Protein AF-A0A975F4M4-F1 (afdb_monomer_lite)

Organism: NCBI:txid138851

Foldseek 3Di:
DLVCLLPVLVVVLVVLVVLLPDCPLLVVLLVLLQVLLVVVLVCCLVPDPPPDPDDDDLVVLLCCCLVVVFVVSLVVSLVVLVVVDPDPPVSSVVSSLSSPSNSCSRNLSSVLPRPDPDHDPCSRPLLSLLVVLLSLQLVLLVVVLVVVVVVVVVVVVVVVVVDPDDPDDDVVVVVVVVVSVVVSVVSNCVSSSLSSNLVSCVVNPHDPVPSVVSSVVSSVVSVVSSVVVSVVSVVVD

pLDDT: mean 73.3, std 12.93, range [41.12, 90.56]

Sequence (237 aa):
MFLFLLLFFPFVLVAASVIKGSFKEYFVPAVLGAFAGIFTCLIYTFFIFPSSSFSFGFASNFARILFKNIFLPMFLSGAALFLLLKDPLETRIKALFPYWIVFYALFIPCTTISGKTDFSFFELFLRPVLYVSMLVMFDGVWDFFLLKRIKAEDKTAASDYGARDEVFGIDRHRSGDVKNIIMLCLALLSVLSFPAAVETLRFIGAPRPVWILMFVVYAAAAVYAACKVQTHFRREK

Structure (mmCIF, N/CA/C/O backbone):
data_AF-A0A975F4M4-F1
#
_entry.id   AF-A0A975F4M4-F1
#
loop_
_atom_site.group_PDB
_atom_site.id
_atom_site.type_symbol
_atom_site.label_atom_id
_atom_site.label_alt_id
_atom_site.label_comp_id
_atom_site.label_asym_id
_atom_site.label_entity_id
_atom_site.label_seq_id
_atom_site.pdbx_PDB_ins_code
_atom_site.Cartn_x
_atom_site.Cartn_y
_atom_site.Cartn_z
_atom_site.occupancy
_atom_site.B_iso_or_equiv
_atom_site.auth_seq_id
_atom_site.auth_comp_id
_atom_site.auth_asym_id
_atom_site.auth_atom_id
_atom_site.pdbx_PDB_model_num
ATOM 1 N N . MET A 1 1 ? -5.497 -12.799 -18.754 1.00 56.53 1 MET A N 1
ATOM 2 C CA . MET A 1 1 ? -4.490 -12.282 -17.793 1.00 56.53 1 MET A CA 1
ATOM 3 C C . MET A 1 1 ? -4.990 -11.077 -17.006 1.00 56.53 1 MET A C 1
ATOM 5 O O . MET A 1 1 ? -5.047 -11.183 -15.793 1.00 56.53 1 MET A O 1
ATOM 9 N N . PHE A 1 2 ? -5.420 -9.976 -17.633 1.00 63.38 2 PHE A N 1
ATOM 10 C CA . PHE A 1 2 ? -5.918 -8.788 -16.905 1.00 63.38 2 PHE A CA 1
ATOM 11 C C . PHE A 1 2 ? -7.148 -9.043 -16.024 1.00 63.38 2 PHE A C 1
ATOM 13 O O . PHE A 1 2 ? -7.330 -8.379 -15.011 1.00 63.38 2 PHE A O 1
ATOM 20 N N . LEU A 1 3 ? -7.938 -10.065 -16.363 1.00 56.16 3 LEU A N 1
ATOM 21 C CA . LEU A 1 3 ? -9.059 -10.543 -15.555 1.00 56.16 3 LEU A CA 1
ATOM 22 C C . LEU A 1 3 ? -8.626 -10.983 -14.141 1.00 56.16 3 LEU A C 1
ATOM 24 O O . LEU A 1 3 ? -9.369 -10.775 -13.193 1.00 56.16 3 LEU A O 1
ATOM 28 N N . PHE A 1 4 ? -7.412 -11.532 -13.980 1.00 62.00 4 PHE A N 1
ATOM 29 C CA . PHE A 1 4 ? -6.843 -11.861 -12.665 1.00 62.00 4 PHE A CA 1
ATOM 30 C C . PHE A 1 4 ? -6.626 -10.590 -11.838 1.00 62.00 4 PHE A C 1
ATOM 32 O O . PHE A 1 4 ? -7.071 -10.513 -10.705 1.00 62.00 4 PHE A O 1
ATOM 39 N N . LEU A 1 5 ? -6.027 -9.555 -12.425 1.00 63.75 5 LEU A N 1
ATOM 40 C CA . LEU A 1 5 ? -5.841 -8.249 -11.784 1.00 63.75 5 LEU A CA 1
ATOM 41 C C . LEU A 1 5 ? -7.176 -7.587 -11.398 1.00 63.75 5 LEU A C 1
ATOM 43 O O . LEU A 1 5 ? -7.290 -7.040 -10.306 1.00 63.75 5 LEU A O 1
ATOM 47 N N . LEU A 1 6 ? -8.178 -7.674 -12.277 1.00 62.09 6 LEU A N 1
ATOM 48 C CA . LEU A 1 6 ? -9.499 -7.066 -12.090 1.00 62.09 6 LEU A CA 1
ATOM 49 C C . LEU A 1 6 ? -10.416 -7.830 -11.124 1.00 62.09 6 LEU A C 1
ATOM 51 O O . LEU A 1 6 ? -11.271 -7.203 -10.512 1.00 62.09 6 LEU A O 1
ATOM 55 N N . LEU A 1 7 ? -10.265 -9.150 -10.978 1.00 60.25 7 LEU A N 1
ATOM 56 C CA . LEU A 1 7 ? -11.113 -9.964 -10.094 1.00 60.25 7 LEU A CA 1
ATOM 57 C C . LEU A 1 7 ? -10.401 -10.384 -8.811 1.00 60.25 7 LEU A C 1
ATOM 59 O O . LEU A 1 7 ? -10.970 -10.253 -7.735 1.00 60.25 7 LEU A O 1
ATOM 63 N N . PHE A 1 8 ? -9.164 -10.874 -8.890 1.00 62.81 8 PHE A N 1
ATOM 64 C CA . PHE A 1 8 ? -8.457 -11.453 -7.744 1.00 62.81 8 PHE A CA 1
ATOM 65 C C . PHE A 1 8 ? -8.096 -10.395 -6.700 1.00 62.81 8 PHE A C 1
ATOM 67 O O . PHE A 1 8 ? -8.233 -10.630 -5.504 1.00 62.81 8 PHE A O 1
ATOM 74 N N . PHE A 1 9 ? -7.675 -9.210 -7.140 1.00 62.50 9 PHE A N 1
ATOM 75 C CA . PHE A 1 9 ? -7.242 -8.143 -6.243 1.00 62.50 9 PHE A CA 1
ATOM 76 C C . PHE A 1 9 ? -8.385 -7.553 -5.397 1.00 62.50 9 PHE A C 1
ATOM 78 O O . PHE A 1 9 ? -8.262 -7.551 -4.170 1.00 62.50 9 PHE A O 1
ATOM 85 N N . PRO A 1 10 ? -9.522 -7.118 -5.980 1.00 58.25 10 PRO A N 1
ATOM 86 C CA . PRO A 1 10 ? -10.673 -6.710 -5.180 1.00 58.25 10 PRO A CA 1
ATOM 87 C C . PRO A 1 10 ? -11.272 -7.882 -4.395 1.00 58.25 10 PRO A C 1
ATOM 89 O O . PRO A 1 10 ? -11.720 -7.671 -3.276 1.00 58.25 10 PRO A O 1
ATOM 92 N N . PHE A 1 11 ? -11.223 -9.119 -4.902 1.00 60.59 11 PHE A N 1
ATOM 93 C CA . PHE A 1 11 ? -11.727 -10.287 -4.173 1.00 60.59 11 PHE A CA 1
ATOM 94 C C . PHE A 1 11 ? -10.930 -10.588 -2.896 1.00 60.59 11 PHE A C 1
ATOM 96 O O . PHE A 1 11 ? -11.531 -10.774 -1.841 1.00 60.59 11 PHE A O 1
ATOM 103 N N . VAL A 1 12 ? -9.593 -10.578 -2.943 1.00 63.88 12 VAL A N 1
ATOM 104 C CA . VAL A 1 12 ? -8.740 -10.791 -1.755 1.00 63.88 12 VAL A CA 1
ATOM 105 C C . VAL A 1 12 ? -8.938 -9.678 -0.722 1.00 63.88 12 VAL A C 1
ATOM 107 O O . VAL A 1 12 ? -8.931 -9.931 0.480 1.00 63.88 12 VAL A O 1
ATOM 110 N N . LEU A 1 13 ? -9.170 -8.451 -1.180 1.00 60.19 13 LEU A N 1
ATOM 111 C CA . LEU A 1 13 ? -9.377 -7.288 -0.321 1.00 60.19 13 LEU A CA 1
ATOM 112 C C . LEU A 1 13 ? -10.783 -7.216 0.291 1.00 60.19 13 LEU A C 1
ATOM 114 O O . LEU A 1 13 ? -10.937 -6.865 1.463 1.00 60.19 13 LEU A O 1
ATOM 118 N N . VAL A 1 14 ? -11.809 -7.609 -0.465 1.00 59.44 14 VAL A N 1
ATOM 119 C CA . VAL A 1 14 ? -13.166 -7.817 0.054 1.00 59.44 14 VAL A CA 1
ATOM 120 C C . VAL A 1 14 ? -13.174 -8.991 1.032 1.00 59.44 14 VAL A C 1
ATOM 122 O O . VAL A 1 14 ? -13.759 -8.881 2.102 1.00 59.44 14 VAL A O 1
ATOM 125 N N . ALA A 1 15 ? -12.455 -10.079 0.748 1.00 57.97 15 ALA A N 1
ATOM 126 C CA . ALA A 1 15 ? -12.298 -11.179 1.695 1.00 57.97 15 ALA A CA 1
ATOM 127 C C . ALA A 1 15 ? -11.615 -10.708 2.992 1.00 57.97 15 ALA A C 1
ATOM 129 O O . ALA A 1 15 ? -12.127 -10.973 4.076 1.00 57.97 15 ALA A O 1
ATOM 130 N N . ALA A 1 16 ? -10.525 -9.938 2.906 1.00 56.72 16 ALA A N 1
ATOM 131 C CA . ALA A 1 16 ? -9.832 -9.394 4.077 1.00 56.72 16 ALA A CA 1
ATOM 132 C C . ALA A 1 16 ? -10.719 -8.465 4.932 1.00 56.72 16 ALA A C 1
ATOM 134 O O . ALA A 1 16 ? -10.668 -8.529 6.159 1.00 56.72 16 ALA A O 1
ATOM 135 N N . SER A 1 17 ? -11.567 -7.645 4.302 1.00 57.22 17 SER A N 1
ATOM 136 C CA . SER A 1 17 ? -12.486 -6.731 5.001 1.00 57.22 17 SER A CA 1
ATOM 137 C C . SER A 1 17 ? -13.730 -7.428 5.569 1.00 57.22 17 SER A C 1
ATOM 139 O O . SER A 1 17 ? -14.153 -7.115 6.681 1.00 57.22 17 SER A O 1
ATOM 141 N N . VAL A 1 18 ? -14.285 -8.427 4.873 1.00 53.62 18 VAL A N 1
ATOM 142 C CA . VAL A 1 18 ? -15.419 -9.242 5.353 1.00 53.62 18 VAL A CA 1
ATOM 143 C C . VAL A 1 18 ? -15.035 -10.070 6.583 1.00 53.62 18 VAL A C 1
ATOM 145 O O . VAL A 1 18 ? -15.847 -10.224 7.496 1.00 53.62 18 VAL A O 1
ATOM 148 N N . ILE A 1 19 ? -13.788 -10.546 6.664 1.00 54.62 19 ILE A N 1
ATOM 149 C CA . ILE A 1 19 ? -13.305 -11.355 7.794 1.00 54.62 19 ILE A CA 1
ATOM 150 C C . ILE A 1 19 ? -13.280 -10.568 9.124 1.00 54.62 19 ILE A C 1
ATOM 152 O O . ILE A 1 19 ? -13.399 -11.179 10.186 1.00 54.62 19 ILE A O 1
ATOM 156 N N . LYS A 1 20 ? -13.205 -9.227 9.103 1.00 56.44 20 LYS A N 1
ATOM 157 C CA . LYS A 1 20 ? -13.209 -8.383 10.318 1.00 56.44 20 LYS A CA 1
ATOM 158 C C . LYS A 1 20 ? -14.600 -8.063 10.891 1.00 56.44 20 LYS A C 1
ATOM 160 O O . LYS A 1 20 ? -14.688 -7.563 12.006 1.00 56.44 20 LYS A O 1
ATOM 165 N N . GLY A 1 21 ? -15.687 -8.448 10.218 1.00 51.06 21 GLY A N 1
ATOM 166 C CA . GLY A 1 21 ? -16.953 -8.721 10.912 1.00 51.06 21 GLY A CA 1
ATOM 167 C C . GLY A 1 21 ? -18.034 -7.634 10.978 1.00 51.06 21 GLY A C 1
ATOM 168 O O . GLY A 1 21 ? -18.975 -7.824 11.741 1.00 51.06 21 GLY A O 1
ATOM 169 N N . SER A 1 22 ? -18.013 -6.573 10.165 1.00 54.84 22 SER A N 1
ATOM 170 C CA . SER A 1 22 ? -19.221 -5.745 9.956 1.00 54.84 22 SER A CA 1
ATOM 171 C C . SER A 1 22 ? -19.253 -5.151 8.548 1.00 54.84 22 SER A C 1
ATOM 173 O O . SER A 1 22 ? -18.865 -4.011 8.315 1.00 54.84 22 SER A O 1
ATOM 175 N N . PHE A 1 23 ? -19.718 -5.936 7.566 1.00 58.22 23 PHE A N 1
ATOM 176 C CA . PHE A 1 23 ? -19.829 -5.503 6.161 1.00 58.22 23 PHE A CA 1
ATOM 177 C C . PHE A 1 23 ? -20.564 -4.157 6.013 1.00 58.22 23 PHE A C 1
ATOM 179 O O . PHE A 1 23 ? -20.219 -3.365 5.144 1.00 58.22 23 PHE A O 1
ATOM 186 N N . LYS A 1 24 ? -21.532 -3.867 6.897 1.00 60.16 24 LYS A N 1
ATOM 187 C CA . LYS A 1 24 ? -22.315 -2.622 6.881 1.00 60.16 24 LYS A CA 1
ATOM 188 C C . LYS A 1 24 ? -21.486 -1.372 7.192 1.00 60.16 24 LYS A C 1
ATOM 190 O O . LYS A 1 24 ? -21.694 -0.355 6.541 1.00 60.16 24 LYS A O 1
ATOM 195 N N . GLU A 1 25 ? -20.547 -1.444 8.133 1.00 64.88 25 GLU A N 1
ATOM 196 C CA . GLU A 1 25 ? -19.699 -0.300 8.514 1.00 64.88 25 GLU A CA 1
ATOM 197 C C . GLU A 1 25 ? -18.622 -0.006 7.464 1.00 64.88 25 GLU A C 1
ATOM 199 O O . GLU A 1 25 ? -18.239 1.143 7.253 1.00 64.88 25 GLU A O 1
ATOM 204 N N . TYR A 1 26 ? -18.179 -1.041 6.749 1.00 70.06 26 TYR A N 1
ATOM 205 C CA . TYR A 1 26 ? -17.135 -0.930 5.732 1.00 70.06 26 TYR A CA 1
ATOM 206 C C . TYR A 1 26 ? -17.667 -0.651 4.322 1.00 70.06 26 TYR A C 1
ATOM 208 O O . TYR A 1 26 ? -16.898 -0.225 3.460 1.00 70.06 26 TYR A O 1
ATOM 216 N N . PHE A 1 27 ? -18.968 -0.841 4.079 1.00 72.56 27 PHE A N 1
ATOM 217 C CA . PHE A 1 27 ? -19.563 -0.711 2.749 1.00 72.56 27 PHE A CA 1
ATOM 218 C C . PHE A 1 27 ? -19.486 0.715 2.194 1.00 72.56 27 PHE A C 1
ATOM 220 O O . PHE A 1 27 ? -19.039 0.915 1.067 1.00 72.56 27 PHE A O 1
ATOM 227 N N . VAL A 1 28 ? -19.885 1.720 2.979 1.00 76.75 28 VAL A N 1
ATOM 228 C CA . VAL A 1 28 ? -19.904 3.118 2.513 1.00 76.75 28 VAL A CA 1
ATOM 229 C C . VAL A 1 28 ? -18.488 3.627 2.191 1.00 76.75 28 VAL A C 1
ATOM 231 O O . VAL A 1 28 ? -18.285 4.122 1.077 1.00 76.75 28 VAL A O 1
ATOM 234 N N . PRO A 1 29 ? -17.476 3.449 3.068 1.00 78.56 29 PRO A N 1
ATOM 235 C CA . PRO A 1 29 ? -16.096 3.804 2.736 1.00 78.56 29 PRO A CA 1
ATOM 236 C C . PRO A 1 29 ? -15.538 3.032 1.533 1.00 78.56 29 PRO A C 1
ATOM 238 O O . PRO A 1 29 ? -14.821 3.609 0.717 1.00 78.56 29 PRO A O 1
ATOM 241 N N . ALA A 1 30 ? -15.890 1.750 1.385 1.00 76.44 30 ALA A N 1
ATOM 242 C CA . ALA A 1 30 ? -15.478 0.928 0.250 1.00 76.44 30 ALA A CA 1
ATOM 243 C C . ALA A 1 30 ? -16.028 1.461 -1.083 1.00 76.44 30 ALA A C 1
ATOM 245 O O . ALA A 1 30 ? -15.277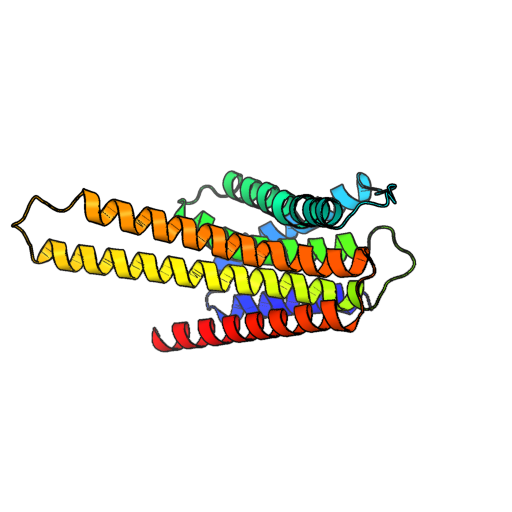 1.593 -2.049 1.00 76.44 30 ALA A O 1
ATOM 246 N N . VAL A 1 31 ? -17.314 1.820 -1.138 1.00 78.81 31 VAL A N 1
ATOM 247 C CA . VAL A 1 31 ? -17.943 2.391 -2.340 1.00 78.81 31 VAL A CA 1
ATOM 248 C C . VAL A 1 31 ? -17.304 3.731 -2.708 1.00 78.81 31 VAL A C 1
ATOM 250 O O . VAL A 1 31 ? -16.962 3.950 -3.870 1.00 78.81 31 VAL A O 1
ATOM 253 N N . LEU A 1 32 ? -17.066 4.607 -1.727 1.00 82.38 32 LEU A N 1
ATOM 254 C CA . LEU A 1 32 ? -16.350 5.868 -1.952 1.00 82.38 32 LEU A CA 1
ATOM 255 C C . LEU A 1 32 ? -14.921 5.631 -2.459 1.00 82.38 32 LEU A C 1
ATOM 257 O O . LEU A 1 32 ? -14.462 6.339 -3.357 1.00 82.38 32 LEU A O 1
ATOM 261 N N . GLY A 1 33 ? -14.237 4.615 -1.928 1.00 79.44 33 GLY A N 1
ATOM 262 C CA . GLY A 1 33 ? -12.912 4.188 -2.382 1.00 79.44 33 GLY A CA 1
ATOM 263 C C . GLY A 1 33 ? -12.927 3.710 -3.828 1.00 79.44 33 GLY A C 1
ATOM 264 O O . GLY A 1 33 ? -12.051 4.086 -4.607 1.00 79.44 33 GLY A O 1
ATOM 265 N N . ALA A 1 34 ? -13.959 2.959 -4.221 1.00 80.38 34 ALA A N 1
ATOM 266 C CA . ALA A 1 34 ? -14.139 2.509 -5.595 1.00 80.38 34 ALA A CA 1
ATOM 267 C C . ALA A 1 34 ? -14.324 3.690 -6.559 1.00 80.38 34 ALA A C 1
ATOM 269 O O . ALA A 1 34 ? -13.612 3.787 -7.558 1.00 80.38 34 ALA A O 1
ATOM 270 N N . PHE A 1 35 ? -15.222 4.629 -6.241 1.00 82.69 35 PHE A N 1
ATOM 271 C CA . PHE A 1 35 ? -15.431 5.821 -7.068 1.00 82.69 35 PHE A CA 1
ATOM 272 C C . PHE A 1 35 ? -14.171 6.679 -7.178 1.00 82.69 35 PHE A C 1
ATOM 274 O O . PHE A 1 35 ? -13.810 7.096 -8.278 1.00 82.69 35 PHE A O 1
ATOM 281 N N . ALA A 1 36 ? -13.465 6.897 -6.067 1.00 85.25 36 ALA A N 1
ATOM 282 C CA . ALA A 1 36 ? -12.206 7.634 -6.072 1.00 85.25 36 ALA A CA 1
ATOM 283 C C . ALA A 1 36 ? -11.127 6.926 -6.906 1.00 85.25 36 ALA A C 1
ATOM 285 O O . ALA A 1 36 ? -10.393 7.584 -7.648 1.00 85.25 36 ALA A O 1
ATOM 286 N N . GLY A 1 37 ? -11.057 5.594 -6.830 1.00 80.50 37 GLY A N 1
ATOM 287 C CA . GLY A 1 37 ? -10.165 4.773 -7.643 1.00 80.50 37 GLY A CA 1
ATOM 288 C C . GLY A 1 37 ? -10.456 4.935 -9.132 1.00 80.50 37 GLY A C 1
ATOM 289 O O . GLY A 1 37 ? -9.558 5.298 -9.885 1.00 80.50 37 GLY A O 1
ATOM 290 N N . ILE A 1 38 ? -11.717 4.765 -9.545 1.00 81.75 38 ILE A N 1
ATOM 291 C CA . ILE A 1 38 ? -12.157 4.935 -10.942 1.00 81.75 38 ILE A CA 1
ATOM 292 C C . ILE A 1 38 ? -11.854 6.350 -11.437 1.00 81.75 38 ILE A C 1
ATOM 294 O O . ILE A 1 38 ? -11.249 6.514 -12.493 1.00 81.75 38 ILE A O 1
ATOM 298 N N . PHE A 1 39 ? -12.227 7.375 -10.671 1.00 83.50 39 PHE A N 1
ATOM 299 C CA . PHE A 1 39 ? -12.002 8.770 -11.044 1.00 83.50 39 PHE A CA 1
ATOM 300 C C . PHE A 1 39 ? -10.511 9.091 -11.206 1.00 83.50 39 PHE A C 1
ATOM 302 O O . PHE A 1 39 ? -10.103 9.706 -12.190 1.00 83.50 39 PHE A O 1
ATOM 309 N N . THR A 1 40 ? -9.674 8.599 -10.290 1.00 82.75 40 THR A N 1
ATOM 310 C CA . THR A 1 40 ? -8.217 8.757 -10.381 1.00 82.75 40 THR A CA 1
ATOM 311 C C . THR A 1 40 ? -7.646 7.991 -11.572 1.00 82.75 40 THR A C 1
ATOM 313 O O . THR A 1 40 ? -6.767 8.514 -12.251 1.00 82.75 40 THR A O 1
ATOM 316 N N . CYS A 1 41 ? -8.156 6.789 -11.869 1.00 79.38 41 CYS A N 1
ATOM 317 C CA . CYS A 1 41 ? -7.784 6.050 -13.076 1.00 79.38 41 CYS A CA 1
ATOM 318 C C . CYS A 1 41 ? -8.110 6.852 -14.341 1.00 79.38 41 CYS A C 1
ATOM 320 O O . CYS A 1 41 ? -7.258 6.956 -15.216 1.00 79.38 41 CYS A O 1
ATOM 322 N N . LEU A 1 42 ? -9.304 7.452 -14.424 1.00 79.69 42 LEU A N 1
ATOM 323 C CA . LEU A 1 42 ? -9.701 8.279 -15.565 1.00 79.69 42 LEU A CA 1
ATOM 324 C C . LEU A 1 42 ? -8.739 9.458 -15.734 1.00 79.69 42 LEU A C 1
ATOM 326 O O . LEU A 1 42 ? -8.162 9.619 -16.806 1.00 79.69 42 LEU A O 1
ATOM 330 N N . ILE A 1 43 ? -8.485 10.229 -14.671 1.00 77.44 43 ILE A N 1
ATOM 331 C CA . ILE A 1 43 ? -7.517 11.336 -14.711 1.00 77.44 43 ILE A CA 1
ATOM 332 C C . ILE A 1 43 ? -6.135 10.836 -15.142 1.00 77.44 43 ILE A C 1
ATOM 334 O O . ILE A 1 43 ? -5.496 11.459 -15.985 1.00 77.44 43 ILE A O 1
ATOM 338 N N . TYR A 1 44 ? -5.675 9.708 -14.601 1.00 72.25 44 TYR A N 1
ATOM 339 C CA . TYR A 1 44 ? -4.379 9.134 -14.948 1.00 72.25 44 TYR A CA 1
ATOM 340 C C . TYR A 1 44 ? -4.290 8.799 -16.442 1.00 72.25 44 TYR A C 1
ATOM 342 O O . TYR A 1 44 ? -3.314 9.168 -17.090 1.00 72.25 44 TYR A O 1
ATOM 350 N N . THR A 1 45 ? -5.318 8.160 -17.003 1.00 66.75 45 THR A N 1
ATOM 351 C CA . THR A 1 45 ? -5.372 7.810 -18.427 1.00 66.75 45 THR A CA 1
ATOM 352 C C . THR A 1 45 ? -5.462 9.043 -19.332 1.00 66.75 45 THR A C 1
ATOM 354 O O . THR A 1 45 ? -4.861 9.037 -20.402 1.00 66.75 45 THR A O 1
ATOM 357 N N . PHE A 1 46 ? -6.156 10.108 -18.916 1.00 63.88 46 PHE A N 1
ATOM 358 C CA . PHE A 1 46 ? -6.299 11.330 -19.721 1.00 63.88 46 PHE A CA 1
ATOM 359 C C . PHE A 1 46 ? -5.100 12.286 -19.628 1.00 63.88 46 PHE A C 1
ATOM 361 O O . PHE A 1 46 ? -4.770 12.934 -20.617 1.00 63.88 46 PHE A O 1
ATOM 368 N N . PHE A 1 47 ? -4.445 12.391 -18.467 1.00 61.91 47 PHE A N 1
ATOM 369 C CA . PHE A 1 47 ? -3.425 13.419 -18.211 1.00 61.91 47 PHE A CA 1
ATOM 370 C C . PHE A 1 47 ? -1.990 12.887 -18.119 1.00 61.91 47 PHE A C 1
ATOM 372 O O . PHE A 1 47 ? -1.051 13.677 -18.216 1.00 61.91 47 PHE A O 1
ATOM 379 N N . ILE A 1 48 ? -1.775 11.583 -17.907 1.00 56.72 48 ILE A N 1
ATOM 380 C CA . ILE A 1 48 ? -0.447 11.039 -17.592 1.00 56.72 48 ILE A CA 1
ATOM 381 C C . ILE A 1 48 ? -0.045 9.998 -18.640 1.00 56.72 48 ILE A C 1
ATOM 383 O O . ILE A 1 48 ? -0.119 8.795 -18.416 1.00 56.72 48 ILE A O 1
ATOM 387 N N . PHE A 1 49 ? 0.488 10.476 -19.766 1.00 47.59 49 PHE A N 1
ATOM 388 C CA . PHE A 1 49 ? 1.510 9.737 -20.509 1.00 47.59 49 PHE A CA 1
ATOM 389 C C . PHE A 1 49 ? 2.853 9.961 -19.799 1.00 47.59 49 PHE A C 1
ATOM 391 O O . PHE A 1 49 ? 3.375 11.077 -19.837 1.00 47.59 49 PHE A O 1
ATOM 398 N N . PRO A 1 50 ? 3.471 8.965 -19.138 1.00 49.66 50 PRO A N 1
ATOM 399 C CA . PRO A 1 50 ? 4.818 9.138 -18.629 1.00 49.66 50 PRO A CA 1
ATOM 400 C C . PRO A 1 50 ? 5.819 8.853 -19.756 1.00 49.66 50 PRO A C 1
ATOM 402 O O . PRO A 1 50 ? 6.386 7.767 -19.838 1.00 49.66 50 PRO A O 1
ATOM 405 N N . SER A 1 51 ? 6.080 9.846 -20.606 1.00 44.62 51 SER A N 1
ATOM 406 C CA . SER A 1 51 ? 7.316 9.906 -21.389 1.00 44.62 51 SER A CA 1
ATOM 407 C C . SER A 1 51 ? 8.426 10.471 -20.501 1.00 44.62 51 SER A C 1
ATOM 409 O O . SER A 1 51 ? 8.607 11.682 -20.398 1.00 44.62 51 SER A O 1
ATOM 411 N N . SER A 1 52 ? 9.136 9.614 -19.771 1.00 45.12 52 SER A N 1
ATOM 412 C CA . SER A 1 52 ? 10.476 9.948 -19.258 1.00 45.12 52 SER A CA 1
ATOM 413 C C . SER A 1 52 ? 11.161 8.708 -18.694 1.00 45.12 52 SER A C 1
ATOM 415 O O . SER A 1 52 ? 11.162 8.418 -17.496 1.00 45.12 52 SER A O 1
ATOM 417 N N . SER A 1 53 ? 11.780 7.972 -19.606 1.00 43.72 53 SER A N 1
ATOM 418 C CA . SER A 1 53 ? 12.947 7.138 -19.355 1.00 43.72 53 SER A CA 1
ATOM 419 C C . SER A 1 53 ? 14.136 8.046 -19.029 1.00 43.72 53 SER A C 1
ATOM 421 O O . SER A 1 53 ? 14.899 8.418 -19.913 1.00 43.72 53 SER A O 1
ATOM 423 N N . PHE A 1 54 ? 14.279 8.435 -17.762 1.00 48.22 54 PHE A N 1
ATOM 424 C CA . PHE A 1 54 ? 15.534 8.988 -17.257 1.00 48.22 54 PHE A CA 1
ATOM 425 C C . PHE A 1 54 ? 16.216 7.960 -16.357 1.00 48.22 54 PHE A C 1
ATOM 427 O O . PHE A 1 54 ? 15.617 7.428 -15.419 1.00 48.22 54 PHE A O 1
ATOM 434 N N . SER A 1 55 ? 17.475 7.674 -16.688 1.00 55.25 55 SER A N 1
ATOM 435 C CA . SER A 1 55 ? 18.358 6.763 -15.966 1.00 55.25 55 SER A CA 1
ATOM 436 C C . SER A 1 55 ? 18.780 7.413 -14.646 1.00 55.25 55 SER A C 1
ATOM 438 O O . SER A 1 55 ? 19.753 8.157 -14.575 1.00 55.25 55 SER A O 1
ATOM 440 N N . PHE A 1 56 ? 17.977 7.206 -13.606 1.00 60.44 56 PHE A N 1
ATOM 441 C CA . PHE A 1 56 ? 18.239 7.698 -12.257 1.00 60.44 56 PHE A CA 1
ATOM 442 C C . PHE A 1 56 ? 18.775 6.577 -11.352 1.00 60.44 56 PHE A C 1
ATOM 444 O O . PHE A 1 56 ? 18.396 5.415 -11.493 1.00 60.44 56 PHE A O 1
ATOM 451 N N . GLY A 1 57 ? 19.621 6.925 -10.375 1.00 77.12 57 GLY A N 1
ATOM 452 C CA . GLY A 1 57 ? 20.080 5.995 -9.334 1.00 77.12 57 GLY A CA 1
ATOM 453 C C . GLY A 1 57 ? 18.957 5.520 -8.396 1.00 77.12 57 GLY A C 1
ATOM 454 O O . GLY A 1 57 ? 17.825 6.010 -8.457 1.00 77.12 57 GLY A O 1
ATOM 455 N N . PHE A 1 58 ? 19.277 4.582 -7.493 1.00 81.56 58 PHE A N 1
ATOM 456 C CA . PHE A 1 58 ? 18.317 3.963 -6.561 1.00 81.56 58 PHE A CA 1
ATOM 457 C C . PHE A 1 58 ? 17.456 4.995 -5.816 1.00 81.56 58 PHE A C 1
ATOM 459 O O . PHE A 1 58 ? 16.234 4.905 -5.850 1.00 81.56 58 PHE A O 1
ATOM 466 N N . ALA A 1 59 ? 18.069 6.014 -5.205 1.00 84.50 59 ALA A N 1
ATOM 467 C CA . ALA A 1 59 ? 17.360 6.981 -4.363 1.00 84.50 59 ALA A CA 1
ATOM 468 C C . ALA A 1 59 ? 16.270 7.771 -5.111 1.00 84.50 59 ALA A C 1
ATOM 470 O O . ALA A 1 59 ? 15.182 7.972 -4.578 1.00 84.50 59 ALA A O 1
ATOM 471 N N . SER A 1 60 ? 16.529 8.185 -6.353 1.00 82.44 60 SER A N 1
ATOM 472 C CA . SER A 1 60 ? 15.558 8.954 -7.144 1.00 82.44 60 SER A CA 1
ATOM 473 C C . SER A 1 60 ? 14.414 8.068 -7.649 1.00 82.44 60 SER A C 1
ATOM 475 O O . SER A 1 60 ? 13.249 8.456 -7.559 1.00 82.44 60 SER A O 1
ATOM 477 N N . ASN A 1 61 ? 14.704 6.831 -8.073 1.00 82.75 61 ASN A N 1
ATOM 478 C CA . ASN A 1 61 ? 13.650 5.873 -8.417 1.00 82.75 61 ASN A CA 1
ATOM 479 C C . ASN A 1 61 ? 12.797 5.491 -7.199 1.00 82.75 61 ASN A C 1
ATOM 481 O O . ASN A 1 61 ? 11.570 5.479 -7.302 1.00 82.75 61 ASN A O 1
ATOM 485 N N . PHE A 1 62 ? 13.431 5.271 -6.048 1.00 86.38 62 PHE A N 1
ATOM 486 C CA . PHE A 1 62 ? 12.758 5.001 -4.783 1.00 86.38 62 PHE A CA 1
ATOM 487 C C . PHE A 1 62 ? 11.851 6.153 -4.367 1.00 86.38 62 PHE A C 1
ATOM 489 O O . PHE A 1 62 ? 10.657 5.940 -4.173 1.00 86.38 62 PHE A O 1
ATOM 496 N N . ALA A 1 63 ? 12.380 7.379 -4.303 1.00 85.25 63 ALA A N 1
ATOM 497 C CA . ALA A 1 63 ? 11.603 8.562 -3.952 1.00 85.25 63 ALA A CA 1
ATOM 498 C C . ALA A 1 63 ? 10.437 8.765 -4.926 1.00 85.25 63 ALA A C 1
ATOM 500 O O . ALA A 1 63 ? 9.311 9.010 -4.504 1.00 85.25 63 ALA A O 1
ATOM 501 N N . ARG A 1 64 ? 10.669 8.587 -6.231 1.00 83.31 64 ARG A N 1
ATOM 502 C CA . ARG A 1 64 ? 9.613 8.699 -7.237 1.00 83.31 64 ARG A CA 1
ATOM 503 C C . ARG A 1 64 ? 8.494 7.693 -6.992 1.00 83.31 64 ARG A C 1
ATOM 505 O O . ARG A 1 64 ? 7.337 8.088 -7.017 1.00 83.31 64 ARG A O 1
ATOM 512 N N . ILE A 1 65 ? 8.808 6.419 -6.763 1.00 84.06 65 ILE A N 1
ATOM 513 C CA . ILE A 1 65 ? 7.788 5.385 -6.538 1.00 84.06 65 ILE A CA 1
ATOM 514 C C . ILE A 1 65 ? 7.068 5.635 -5.211 1.00 84.06 65 ILE A C 1
ATOM 516 O O . ILE A 1 65 ? 5.840 5.649 -5.177 1.00 84.06 65 ILE A O 1
ATOM 520 N N . LEU A 1 66 ? 7.817 5.912 -4.145 1.00 86.31 66 LEU A N 1
ATOM 521 C CA . LEU A 1 66 ? 7.280 6.162 -2.814 1.00 86.31 66 LEU A CA 1
ATOM 522 C C . LEU A 1 66 ? 6.343 7.377 -2.794 1.00 86.31 66 LEU A C 1
ATOM 524 O O . LEU A 1 66 ? 5.211 7.281 -2.330 1.00 86.31 66 LEU A O 1
ATOM 528 N N . PHE A 1 67 ? 6.769 8.515 -3.340 1.00 84.69 67 PHE A N 1
ATOM 529 C CA . PHE A 1 67 ? 5.945 9.719 -3.328 1.00 84.69 67 PHE A CA 1
ATOM 530 C C . PHE A 1 67 ? 4.827 9.672 -4.366 1.00 84.69 67 PHE A C 1
ATOM 532 O O . PHE A 1 67 ? 3.694 10.002 -4.035 1.00 84.69 67 PHE A O 1
ATOM 539 N N . LYS A 1 68 ? 5.098 9.239 -5.601 1.00 82.88 68 LYS A N 1
ATOM 540 C CA . LYS A 1 68 ? 4.112 9.309 -6.692 1.00 82.88 68 LYS A CA 1
ATOM 541 C C . LYS A 1 68 ? 3.078 8.187 -6.649 1.00 82.88 68 LYS A C 1
ATOM 543 O O . LYS A 1 68 ? 1.923 8.442 -6.972 1.00 82.88 68 LYS A O 1
ATOM 548 N N . ASN A 1 69 ? 3.478 6.966 -6.288 1.00 81.00 69 ASN A N 1
ATOM 549 C CA . ASN A 1 69 ? 2.593 5.798 -6.358 1.00 81.00 69 ASN A CA 1
ATOM 550 C C . ASN A 1 69 ? 1.984 5.427 -5.001 1.00 81.00 69 ASN A C 1
ATOM 552 O O . ASN A 1 69 ? 0.981 4.720 -4.992 1.00 81.00 69 ASN A O 1
ATOM 556 N N . ILE A 1 70 ? 2.570 5.881 -3.884 1.00 85.38 70 ILE A N 1
ATOM 557 C CA . ILE A 1 70 ? 2.116 5.527 -2.530 1.00 85.38 70 ILE A CA 1
ATOM 558 C C . ILE A 1 70 ? 1.631 6.766 -1.769 1.00 85.38 70 ILE A C 1
ATOM 560 O O . ILE A 1 70 ? 0.444 6.877 -1.476 1.00 85.38 70 ILE A O 1
ATOM 564 N N . PHE A 1 71 ? 2.495 7.741 -1.470 1.00 86.19 71 PHE A N 1
ATOM 565 C CA . PHE A 1 71 ? 2.081 8.870 -0.625 1.00 86.19 71 PHE A CA 1
ATOM 566 C C . PHE A 1 71 ? 1.078 9.799 -1.294 1.00 86.19 71 PHE A C 1
ATOM 568 O O . PHE A 1 71 ? 0.069 10.125 -0.681 1.00 86.19 71 PHE A O 1
ATOM 575 N N . LEU A 1 72 ? 1.325 10.227 -2.531 1.00 85.25 72 LEU A N 1
ATOM 576 C CA . LEU A 1 72 ? 0.461 11.188 -3.213 1.00 85.25 72 LEU A CA 1
ATOM 577 C C . LEU A 1 72 ? -0.967 10.643 -3.401 1.00 85.25 72 LEU A C 1
ATOM 579 O O . LEU A 1 72 ? -1.902 11.340 -3.001 1.00 85.25 72 LEU A O 1
ATOM 583 N N . PRO A 1 73 ? -1.182 9.410 -3.912 1.00 85.56 73 PRO A N 1
ATOM 584 C CA . PRO A 1 73 ? -2.529 8.866 -4.052 1.00 85.56 73 PRO A CA 1
ATOM 585 C C . PRO A 1 73 ? -3.187 8.634 -2.691 1.00 85.56 73 PRO A C 1
ATOM 587 O O . PRO A 1 73 ? -4.358 8.959 -2.525 1.00 85.56 73 PRO A O 1
ATOM 590 N N . MET A 1 74 ? -2.445 8.139 -1.694 1.00 86.19 74 MET A N 1
ATOM 591 C CA . MET A 1 74 ? -2.965 7.902 -0.342 1.00 86.19 74 MET A CA 1
ATOM 592 C C . MET A 1 74 ? -3.380 9.209 0.350 1.00 86.19 74 MET A C 1
ATOM 594 O O . MET A 1 74 ? -4.469 9.289 0.912 1.00 86.19 74 MET A O 1
ATOM 598 N N . PHE A 1 75 ? -2.557 10.254 0.253 1.00 87.19 75 PHE A N 1
ATOM 599 C CA . PHE A 1 75 ? -2.825 11.558 0.853 1.00 87.19 75 PHE A CA 1
ATOM 600 C C . PHE A 1 75 ? -3.993 12.274 0.172 1.00 87.19 75 PHE A C 1
ATOM 602 O O . PHE A 1 75 ? -4.905 12.719 0.861 1.00 87.19 75 PHE A O 1
ATOM 609 N N . LEU A 1 76 ? -4.010 12.345 -1.164 1.00 87.56 76 LEU A N 1
ATOM 610 C CA . LEU A 1 76 ? -5.088 13.010 -1.906 1.00 87.56 76 LEU A CA 1
ATOM 611 C C . LEU A 1 76 ? -6.434 12.316 -1.693 1.00 87.56 76 LEU A C 1
ATOM 613 O O . LEU A 1 76 ? -7.433 12.974 -1.411 1.00 87.56 76 LEU A O 1
ATOM 617 N N . SER A 1 77 ? -6.453 10.987 -1.796 1.00 87.56 77 SER A N 1
ATOM 618 C CA . SER A 1 77 ? -7.668 10.192 -1.603 1.00 87.56 77 SER A CA 1
ATOM 619 C C . SER A 1 77 ? -8.144 10.249 -0.144 1.00 87.56 77 SER A C 1
ATOM 621 O O . SER A 1 77 ? -9.327 10.456 0.120 1.00 87.56 77 SER A O 1
ATOM 623 N N . GLY A 1 78 ? -7.221 10.176 0.822 1.00 85.25 78 GLY A N 1
ATOM 624 C CA . GLY A 1 78 ? -7.533 10.325 2.243 1.00 85.25 78 GLY A CA 1
ATOM 625 C C . GLY A 1 78 ? -8.095 11.710 2.570 1.00 85.25 78 GLY A C 1
ATOM 626 O O . GLY A 1 78 ? -9.129 11.809 3.223 1.00 85.25 78 GLY A O 1
ATOM 627 N N . ALA A 1 79 ? -7.474 12.780 2.065 1.00 86.75 79 ALA A N 1
ATOM 628 C CA . ALA A 1 79 ? -7.965 14.147 2.232 1.00 86.75 79 ALA A CA 1
ATOM 629 C C . ALA A 1 79 ? -9.358 14.330 1.610 1.00 86.75 79 ALA A C 1
ATOM 631 O O . ALA A 1 79 ? -10.234 14.924 2.238 1.00 86.75 79 ALA A O 1
ATOM 632 N N . ALA A 1 80 ? -9.597 13.763 0.423 1.00 85.88 80 ALA A N 1
ATOM 633 C CA . ALA A 1 80 ? -10.915 13.769 -0.204 1.00 85.88 80 ALA A CA 1
ATOM 634 C C . ALA A 1 80 ? -11.963 13.068 0.677 1.00 85.88 80 ALA A C 1
ATOM 636 O O . ALA A 1 80 ? -13.037 13.624 0.897 1.00 85.88 80 ALA A O 1
ATOM 637 N N . LEU A 1 81 ? -11.642 11.903 1.251 1.00 84.25 81 LEU A N 1
ATOM 638 C CA . LEU A 1 81 ? -12.537 11.221 2.190 1.00 84.25 81 LEU A CA 1
ATOM 639 C C . LEU A 1 81 ? -12.812 12.075 3.435 1.00 84.25 81 LEU A C 1
ATOM 641 O O . LEU A 1 81 ? -13.960 12.186 3.859 1.00 84.25 81 LEU A O 1
ATOM 645 N N . PHE A 1 82 ? -11.782 12.715 3.993 1.00 84.12 82 PHE A N 1
ATOM 646 C CA . PHE A 1 82 ? -11.906 13.588 5.163 1.00 84.12 82 PHE A CA 1
ATOM 647 C C . PHE A 1 82 ? -12.802 14.806 4.920 1.00 84.12 82 PHE A C 1
ATOM 649 O O . PHE A 1 82 ? -13.453 15.259 5.862 1.00 84.12 82 PHE A O 1
ATOM 656 N N . LEU A 1 83 ? -12.828 15.332 3.693 1.00 84.88 83 LEU A N 1
ATOM 657 C CA . LEU A 1 83 ? -13.700 16.437 3.291 1.00 84.88 83 LEU A CA 1
ATOM 658 C C . LEU A 1 83 ? -15.138 15.977 3.012 1.00 84.88 83 LEU A C 1
ATOM 660 O O . LEU A 1 83 ? -16.076 16.741 3.236 1.00 84.88 83 LEU A O 1
ATOM 664 N N . LEU A 1 84 ? -15.314 14.743 2.532 1.00 82.31 84 LEU A N 1
ATOM 665 C CA . LEU A 1 84 ? -16.621 14.177 2.186 1.00 82.31 84 LEU A CA 1
ATOM 666 C C . LEU A 1 84 ? -17.378 13.637 3.407 1.00 82.31 84 LEU A C 1
ATOM 668 O O . LEU A 1 84 ? -18.587 13.849 3.514 1.00 82.31 84 LEU A O 1
ATOM 672 N N . LEU A 1 85 ? -16.696 12.959 4.336 1.00 81.81 85 LEU A N 1
ATOM 673 C CA . LEU A 1 85 ? -17.312 12.488 5.577 1.00 81.81 85 LEU A CA 1
ATOM 674 C C . LEU A 1 85 ? -17.439 13.646 6.567 1.00 81.81 85 LEU A C 1
ATOM 676 O O . LEU A 1 85 ? -16.452 14.282 6.929 1.00 81.81 85 LEU A O 1
ATOM 680 N N . LYS A 1 86 ? -18.656 13.878 7.065 1.00 82.25 86 LYS A N 1
ATOM 681 C CA . LYS A 1 86 ? -18.932 14.838 8.150 1.00 82.25 86 LYS A CA 1
ATOM 682 C C . LYS A 1 86 ? -18.905 14.204 9.546 1.00 82.25 86 LYS A C 1
ATOM 684 O O . LYS A 1 86 ? -19.129 14.898 10.530 1.00 82.25 86 LYS A O 1
ATOM 689 N N . ASP A 1 87 ? -18.568 12.922 9.632 1.00 80.06 87 ASP A N 1
ATOM 690 C CA . ASP A 1 87 ? -18.552 12.123 10.861 1.00 80.06 87 ASP A CA 1
ATOM 691 C C . ASP A 1 87 ? -17.501 12.590 11.886 1.00 80.06 87 ASP A C 1
ATOM 693 O O . ASP A 1 87 ? -16.599 13.360 11.535 1.00 80.06 87 ASP A O 1
ATOM 697 N N . PRO A 1 88 ? -17.562 12.143 13.155 1.00 82.62 88 PRO A N 1
ATOM 698 C CA . PRO A 1 88 ? -16.490 12.385 14.121 1.00 82.62 88 PRO A CA 1
ATOM 699 C C . PRO A 1 88 ? -15.143 11.810 13.650 1.00 82.62 88 PRO A C 1
ATOM 701 O O . PRO A 1 88 ? -15.086 10.848 12.879 1.00 82.62 88 PRO A O 1
ATOM 704 N N . LEU A 1 89 ? -14.041 12.401 14.133 1.00 74.56 89 LEU A N 1
ATOM 705 C CA . LEU A 1 89 ? -12.670 12.063 13.715 1.00 74.56 89 LEU A CA 1
ATOM 706 C C . LEU A 1 89 ? -12.354 10.568 13.835 1.00 74.56 89 LEU A C 1
ATOM 708 O O . LEU A 1 89 ? -11.715 10.005 12.950 1.00 74.56 89 LEU A O 1
ATOM 712 N N . GLU A 1 90 ? 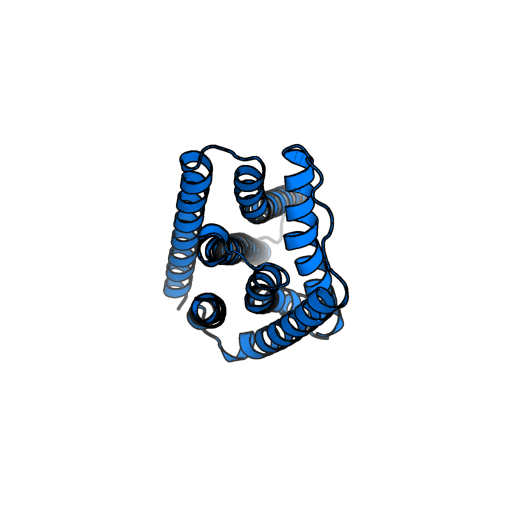-12.834 9.916 14.892 1.00 72.50 90 GLU A N 1
ATOM 713 C CA . GLU A 1 90 ? -12.602 8.491 15.120 1.00 72.50 90 GLU A CA 1
ATOM 714 C C . GLU A 1 90 ? -13.209 7.620 14.007 1.00 72.50 90 GLU A C 1
ATOM 716 O O . GLU A 1 90 ? -12.551 6.717 13.487 1.00 72.50 90 GLU A O 1
ATOM 721 N N . THR A 1 91 ? -14.428 7.942 13.569 1.00 73.62 91 THR A N 1
ATOM 722 C CA . THR A 1 91 ? -15.106 7.243 12.470 1.00 73.62 91 THR A CA 1
ATOM 723 C C . THR A 1 91 ? -14.402 7.485 11.138 1.00 73.62 91 THR A C 1
ATOM 725 O O . THR A 1 91 ? -14.219 6.543 10.369 1.00 73.62 91 THR A O 1
ATOM 728 N N . ARG A 1 92 ? -13.926 8.713 10.874 1.00 77.50 92 ARG A N 1
ATOM 729 C CA . ARG A 1 92 ? -13.165 9.024 9.645 1.00 77.50 92 ARG A CA 1
ATOM 730 C C . ARG A 1 92 ? -11.865 8.233 9.562 1.00 77.50 92 ARG A C 1
ATOM 732 O O . ARG A 1 92 ? -11.520 7.723 8.501 1.00 77.50 92 ARG A O 1
ATOM 739 N N . ILE A 1 93 ? -11.166 8.102 10.687 1.00 76.12 93 ILE A N 1
ATOM 740 C CA . ILE A 1 93 ? -9.918 7.341 10.779 1.00 76.12 93 ILE A CA 1
ATOM 741 C C . ILE A 1 93 ? -10.177 5.846 10.554 1.00 76.12 93 ILE A C 1
ATOM 743 O O . ILE A 1 93 ? -9.466 5.220 9.771 1.00 76.12 93 ILE A O 1
ATOM 747 N N . LYS A 1 94 ? -11.224 5.277 11.169 1.00 73.62 94 LYS A N 1
ATOM 748 C CA . LYS A 1 94 ? -11.616 3.871 10.949 1.00 73.62 94 LYS A CA 1
ATOM 749 C C . LYS A 1 94 ? -12.065 3.607 9.504 1.00 73.62 94 LYS A C 1
ATOM 751 O O . LYS A 1 94 ? -11.799 2.535 8.969 1.00 73.62 94 LYS A O 1
ATOM 756 N N . ALA A 1 95 ? -12.691 4.588 8.851 1.00 76.00 95 ALA A N 1
ATOM 757 C CA . ALA A 1 95 ? -13.127 4.518 7.455 1.00 76.00 95 ALA A CA 1
ATOM 758 C C . ALA A 1 95 ? -11.986 4.672 6.430 1.00 76.00 95 ALA A C 1
ATOM 760 O O . ALA A 1 95 ? -12.138 4.274 5.276 1.00 76.00 95 ALA A O 1
ATOM 761 N N . LEU A 1 96 ? -10.836 5.222 6.825 1.00 80.50 96 LEU A N 1
ATOM 762 C CA . LEU A 1 96 ? -9.708 5.487 5.927 1.00 80.50 96 LEU A CA 1
ATOM 763 C C . LEU A 1 96 ? -9.117 4.199 5.340 1.00 80.50 96 LEU A C 1
ATOM 765 O O . LEU A 1 96 ? -8.772 4.130 4.162 1.00 80.50 96 LEU A O 1
ATOM 769 N N . PHE A 1 97 ? -9.033 3.161 6.169 1.00 76.44 97 PHE A N 1
ATOM 770 C CA . PHE A 1 97 ? -8.463 1.876 5.796 1.00 76.44 97 PHE A CA 1
ATOM 771 C C . PHE A 1 97 ? -9.280 1.105 4.736 1.00 76.44 97 PHE A C 1
ATOM 773 O O . PHE A 1 97 ? -8.732 0.827 3.665 1.00 76.44 97 PHE A O 1
ATOM 780 N N . PRO A 1 98 ? -10.579 0.799 4.944 1.00 76.00 98 PRO A N 1
ATOM 781 C CA . PRO A 1 98 ? -11.416 0.153 3.923 1.00 76.00 98 PRO A CA 1
ATOM 782 C C . PRO A 1 98 ? -11.506 0.992 2.638 1.00 76.00 98 PRO A C 1
ATOM 784 O O . PRO A 1 98 ? -11.562 0.441 1.539 1.00 76.00 98 PRO A O 1
ATOM 787 N N . TYR A 1 99 ? -11.462 2.320 2.763 1.00 83.38 99 TYR A N 1
ATOM 788 C CA . TYR A 1 99 ? -11.412 3.228 1.628 1.00 83.38 99 TYR A CA 1
ATOM 789 C C . TYR A 1 99 ? -10.127 3.049 0.805 1.00 83.38 99 TYR A C 1
ATOM 791 O O . TYR A 1 99 ? -10.200 2.798 -0.400 1.00 83.38 99 TYR A O 1
ATOM 799 N N . TRP A 1 100 ? -8.950 3.116 1.438 1.00 83.06 100 TRP A N 1
ATOM 800 C CA . TRP A 1 100 ? -7.671 2.947 0.744 1.00 83.06 100 TRP A CA 1
ATOM 801 C C . TRP A 1 100 ? -7.500 1.553 0.165 1.00 83.06 100 TRP A C 1
ATOM 803 O O . TRP A 1 100 ? -6.956 1.422 -0.929 1.00 83.06 100 TRP A O 1
ATOM 813 N N . ILE A 1 101 ? -8.008 0.528 0.845 1.00 77.81 101 ILE A N 1
ATOM 814 C CA . ILE A 1 101 ? -8.054 -0.830 0.312 1.00 77.81 101 ILE A CA 1
ATOM 815 C C . ILE A 1 101 ? -8.700 -0.846 -1.075 1.00 77.81 101 ILE A C 1
ATOM 817 O O . ILE A 1 101 ? -8.077 -1.272 -2.048 1.00 77.81 101 ILE A O 1
ATOM 821 N N . VAL A 1 102 ? -9.941 -0.370 -1.175 1.00 77.31 102 VAL A N 1
ATOM 822 C CA . VAL A 1 102 ? -10.706 -0.458 -2.424 1.00 77.31 102 VAL A CA 1
ATOM 823 C C . VAL A 1 102 ? -10.175 0.524 -3.466 1.00 77.31 102 VAL A C 1
ATOM 825 O O . VAL A 1 102 ? -10.126 0.201 -4.651 1.00 77.31 102 VAL A O 1
ATOM 828 N N . PHE A 1 103 ? -9.682 1.683 -3.032 1.00 85.06 103 PHE A N 1
ATOM 829 C CA . PHE A 1 103 ? -8.989 2.629 -3.898 1.00 85.06 103 PHE A CA 1
ATOM 830 C C . PHE A 1 103 ? -7.778 1.986 -4.593 1.00 85.06 103 PHE A C 1
ATOM 832 O O . PHE A 1 103 ? -7.699 1.970 -5.823 1.00 85.06 103 PHE A O 1
ATOM 839 N N . TYR A 1 104 ? -6.854 1.399 -3.823 1.00 81.81 104 TYR A N 1
ATOM 840 C CA . TYR A 1 104 ? -5.667 0.732 -4.365 1.00 81.81 104 TYR A CA 1
ATOM 841 C C . TYR A 1 104 ? -6.024 -0.529 -5.161 1.00 81.81 104 TYR A C 1
ATOM 843 O O . TYR A 1 104 ? -5.279 -0.893 -6.075 1.00 81.81 104 TYR A O 1
ATOM 851 N N . ALA A 1 105 ? -7.188 -1.133 -4.889 1.00 78.44 105 ALA A N 1
ATOM 852 C CA . ALA A 1 105 ? -7.730 -2.236 -5.676 1.00 78.44 105 ALA A CA 1
ATOM 853 C C . ALA A 1 105 ? -8.028 -1.914 -7.121 1.00 78.44 105 ALA A C 1
ATOM 855 O O . ALA A 1 105 ? -7.910 -2.789 -7.974 1.00 78.44 105 ALA A O 1
ATOM 856 N N . LEU A 1 106 ? -8.359 -0.664 -7.402 1.00 78.44 106 LEU A N 1
ATOM 857 C CA . LEU A 1 106 ? -8.619 -0.208 -8.756 1.00 78.44 106 LEU A CA 1
ATOM 858 C C . LEU A 1 106 ? -7.399 0.521 -9.317 1.00 78.44 106 LEU A C 1
ATOM 860 O O . LEU A 1 106 ? -6.985 0.267 -10.447 1.00 78.44 106 LEU A O 1
ATOM 864 N N . PHE A 1 107 ? -6.751 1.348 -8.497 1.00 81.38 107 PHE A N 1
ATOM 865 C CA . PHE A 1 107 ? -5.634 2.184 -8.919 1.00 81.38 107 PHE A CA 1
ATOM 866 C C . PHE A 1 107 ? -4.409 1.384 -9.399 1.00 81.38 107 PHE A C 1
ATOM 868 O O . PHE A 1 107 ? -3.829 1.712 -10.438 1.00 81.38 107 PHE A O 1
ATOM 875 N N . ILE A 1 108 ? -4.005 0.313 -8.700 1.00 79.75 108 ILE A N 1
ATOM 876 C CA . ILE A 1 108 ? -2.809 -0.467 -9.079 1.00 79.75 108 ILE A CA 1
ATOM 877 C C . ILE A 1 108 ? -3.001 -1.212 -10.408 1.00 79.75 108 ILE A C 1
ATOM 879 O O . ILE A 1 108 ? -2.125 -1.097 -11.275 1.00 79.75 108 ILE A O 1
ATOM 883 N N . PRO A 1 109 ? -4.122 -1.921 -10.643 1.00 76.56 109 PRO A N 1
ATOM 884 C CA . PRO A 1 109 ? -4.414 -2.463 -11.964 1.00 76.56 109 PRO A CA 1
ATOM 885 C C . PRO A 1 109 ? -4.460 -1.403 -13.064 1.00 76.56 109 PRO A C 1
ATOM 887 O O . PRO A 1 109 ? -3.791 -1.575 -14.082 1.00 76.56 109 PRO A O 1
ATOM 890 N N . CYS A 1 110 ? -5.170 -0.288 -12.854 1.00 76.44 110 CYS A N 1
ATOM 891 C CA . CYS A 1 110 ? -5.273 0.780 -13.851 1.00 76.44 110 CYS A CA 1
ATOM 892 C C . CYS A 1 110 ? -3.899 1.330 -14.253 1.00 76.44 110 CYS A C 1
ATOM 894 O O . CYS A 1 110 ? -3.580 1.409 -15.436 1.00 76.44 110 CYS A O 1
ATOM 896 N N . THR A 1 111 ? -3.060 1.676 -13.271 1.00 76.31 111 THR A N 1
ATOM 897 C CA . THR A 1 111 ? -1.712 2.218 -13.523 1.00 76.31 111 THR A CA 1
ATOM 898 C C . THR A 1 111 ? -0.763 1.195 -14.130 1.00 76.31 111 THR A C 1
ATOM 900 O O . THR A 1 111 ? 0.241 1.564 -14.736 1.00 76.31 111 THR A O 1
ATOM 903 N N . THR A 1 112 ? -1.053 -0.094 -13.960 1.00 74.81 112 THR A N 1
ATOM 904 C CA . THR A 1 112 ? -0.275 -1.158 -14.581 1.00 74.81 112 THR A CA 1
ATOM 905 C C . THR A 1 112 ? -0.658 -1.316 -16.046 1.00 74.81 112 THR A C 1
ATOM 907 O O . THR A 1 112 ? 0.245 -1.376 -16.869 1.00 74.81 112 THR A O 1
ATOM 910 N N . ILE A 1 113 ? -1.956 -1.335 -16.370 1.00 72.19 113 ILE A N 1
ATOM 911 C CA . ILE A 1 113 ? -2.493 -1.581 -17.723 1.00 72.19 113 ILE A CA 1
ATOM 912 C C . ILE A 1 113 ? -2.338 -0.359 -18.641 1.00 72.19 113 ILE A C 1
ATOM 914 O O . ILE A 1 113 ? -2.149 -0.508 -19.847 1.00 72.19 113 ILE A O 1
ATOM 918 N N . SER A 1 114 ? -2.407 0.852 -18.088 1.00 64.94 114 SER A N 1
ATOM 919 C CA . SER A 1 114 ? -2.378 2.086 -18.873 1.00 64.94 114 SER A CA 1
ATOM 920 C C . SER A 1 114 ? -1.018 2.296 -19.560 1.00 64.94 114 SER A C 1
ATOM 922 O O . SER A 1 114 ? -0.020 2.592 -18.905 1.00 64.94 114 SER A O 1
ATOM 924 N N . GLY A 1 115 ? -0.992 2.189 -20.894 1.00 55.62 115 GLY A N 1
ATOM 925 C CA . GLY A 1 115 ? 0.114 2.662 -21.739 1.00 55.62 115 GLY A CA 1
ATOM 926 C C . GLY A 1 115 ? 1.267 1.684 -22.003 1.00 55.62 115 GLY A C 1
ATOM 927 O O . GLY A 1 115 ? 2.323 2.132 -22.447 1.00 55.62 115 GLY A O 1
ATOM 928 N N . LYS A 1 116 ? 1.106 0.376 -21.752 1.00 65.62 116 LYS A N 1
ATOM 929 C CA . LYS A 1 116 ? 2.125 -0.648 -22.067 1.00 65.62 116 LYS A CA 1
ATOM 930 C C . LYS A 1 116 ? 1.577 -1.745 -22.979 1.00 65.62 116 LYS A C 1
ATOM 932 O O . LYS A 1 116 ? 0.460 -2.210 -22.784 1.00 65.62 116 LYS A O 1
ATOM 937 N N . THR A 1 117 ? 2.380 -2.155 -23.959 1.00 58.50 117 THR A N 1
ATOM 938 C CA . THR A 1 117 ? 2.078 -3.267 -24.877 1.00 58.50 117 THR A CA 1
ATOM 939 C C . THR A 1 117 ? 2.612 -4.600 -24.359 1.00 58.50 117 THR A C 1
ATOM 941 O O . THR A 1 117 ? 1.957 -5.622 -24.537 1.00 58.50 117 THR A O 1
ATOM 944 N N . ASP A 1 118 ? 3.739 -4.573 -23.638 1.00 69.06 118 ASP A N 1
ATOM 945 C CA . ASP A 1 118 ? 4.364 -5.750 -23.035 1.00 69.06 118 ASP A CA 1
ATOM 946 C C . ASP A 1 118 ? 4.317 -5.680 -21.511 1.00 69.06 118 ASP A C 1
ATOM 948 O O . ASP A 1 118 ? 4.719 -4.689 -20.893 1.00 69.06 118 ASP A O 1
ATOM 952 N N . PHE A 1 119 ? 3.851 -6.767 -20.898 1.00 72.38 119 PHE A N 1
ATOM 953 C CA . PHE A 1 119 ? 3.701 -6.874 -19.454 1.00 72.38 119 PHE A CA 1
ATOM 954 C C . PHE A 1 119 ? 4.599 -7.964 -18.897 1.00 72.38 119 PHE A C 1
ATOM 956 O O . PHE A 1 119 ? 4.554 -9.126 -19.300 1.00 72.38 119 PHE A O 1
ATOM 963 N N . SER A 1 120 ? 5.389 -7.596 -17.899 1.00 78.81 120 SER A N 1
ATOM 964 C CA . SER A 1 120 ? 6.195 -8.561 -17.161 1.00 78.81 120 SER A CA 1
ATOM 965 C C . SER A 1 120 ? 5.367 -9.334 -16.128 1.00 78.81 120 SER A C 1
ATOM 967 O O . SER A 1 120 ? 4.426 -8.799 -15.539 1.00 78.81 120 SER A O 1
ATOM 969 N N . PHE A 1 121 ? 5.782 -10.567 -15.809 1.00 79.69 121 PHE A N 1
ATOM 970 C CA . PHE A 1 121 ? 5.177 -11.367 -14.732 1.00 79.69 121 PHE A CA 1
ATOM 971 C C . PHE A 1 121 ? 5.091 -10.598 -13.404 1.00 79.69 121 PHE A C 1
ATOM 973 O O . PHE A 1 121 ? 4.086 -10.658 -12.700 1.00 79.69 121 PHE A O 1
ATOM 980 N N . PHE A 1 122 ? 6.118 -9.807 -13.080 1.00 80.69 122 PHE A N 1
ATOM 981 C CA . PHE A 1 122 ? 6.084 -8.987 -11.876 1.00 80.69 122 PHE A CA 1
ATOM 982 C C . PHE A 1 122 ? 4.994 -7.915 -11.929 1.00 80.69 122 PHE A C 1
ATOM 984 O O . PHE A 1 122 ? 4.3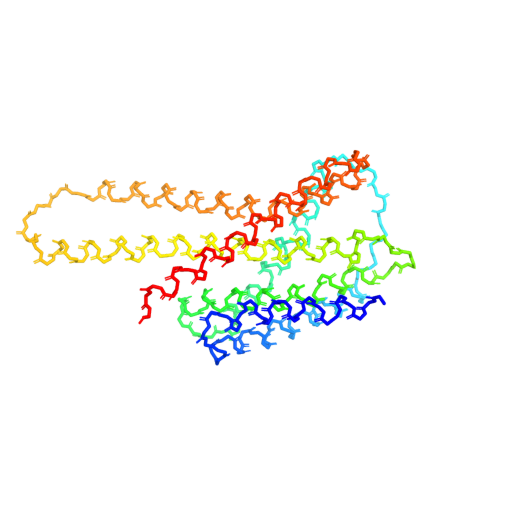23 -7.719 -10.929 1.00 80.69 122 PHE A O 1
ATOM 991 N N . GLU A 1 123 ? 4.791 -7.225 -13.053 1.00 77.25 123 GLU A N 1
ATOM 992 C CA . GLU A 1 123 ? 3.750 -6.188 -13.146 1.00 77.25 123 GLU A CA 1
ATOM 993 C C . GLU A 1 123 ? 2.348 -6.777 -13.001 1.00 77.25 123 GLU A C 1
ATOM 995 O O . GLU A 1 123 ? 1.503 -6.171 -12.351 1.00 77.25 123 GLU A O 1
ATOM 1000 N N . LEU A 1 124 ? 2.120 -7.972 -13.551 1.00 76.38 124 LEU A N 1
ATOM 1001 C CA . LEU A 1 124 ? 0.804 -8.606 -13.537 1.00 76.38 124 LEU A CA 1
ATOM 1002 C C . LEU A 1 124 ? 0.475 -9.332 -12.227 1.00 76.38 124 LEU A C 1
ATOM 1004 O O . LEU A 1 124 ? -0.692 -9.374 -11.847 1.00 76.38 124 LEU A O 1
ATOM 1008 N N . PHE A 1 125 ? 1.474 -9.909 -11.548 1.00 78.44 125 PHE A N 1
ATOM 1009 C CA . PHE A 1 125 ? 1.246 -10.801 -10.403 1.00 78.44 125 PHE A CA 1
ATOM 1010 C C . PHE A 1 125 ? 1.910 -10.327 -9.110 1.00 78.44 125 PHE A C 1
ATOM 1012 O O . PHE A 1 125 ? 1.240 -10.229 -8.084 1.00 78.44 125 PHE A O 1
ATOM 1019 N N . LEU A 1 126 ? 3.204 -9.996 -9.131 1.00 81.75 126 LEU A N 1
ATOM 1020 C CA . LEU A 1 126 ? 3.925 -9.662 -7.893 1.00 81.75 126 LEU A CA 1
ATOM 1021 C C . LEU A 1 126 ? 3.612 -8.257 -7.407 1.00 81.75 126 LEU A C 1
ATOM 1023 O O . LEU A 1 126 ? 3.410 -8.059 -6.215 1.00 81.75 126 LEU A O 1
ATOM 1027 N N . ARG A 1 127 ? 3.561 -7.286 -8.319 1.00 82.69 127 ARG A N 1
ATOM 1028 C CA . ARG A 1 127 ? 3.267 -5.897 -7.995 1.00 82.69 127 ARG A CA 1
ATOM 1029 C C . ARG A 1 127 ? 1.922 -5.807 -7.286 1.00 82.69 127 ARG A C 1
ATOM 1031 O O . ARG A 1 127 ? 1.909 -5.283 -6.183 1.00 82.69 127 ARG A O 1
ATOM 1038 N N . PRO A 1 128 ? 0.825 -6.393 -7.788 1.00 80.38 128 PRO A N 1
ATOM 1039 C CA . PRO A 1 128 ? -0.428 -6.330 -7.061 1.00 80.38 128 PRO A CA 1
ATOM 1040 C C . PRO A 1 128 ? -0.328 -6.984 -5.664 1.00 80.38 128 PRO A C 1
ATOM 1042 O O . PRO A 1 128 ? -0.631 -6.349 -4.655 1.00 80.38 128 PRO A O 1
ATOM 1045 N N . VAL A 1 129 ? 0.214 -8.199 -5.560 1.00 81.75 129 VAL A N 1
ATOM 1046 C CA . VAL A 1 129 ? 0.388 -8.869 -4.255 1.00 81.75 129 VAL A CA 1
ATOM 1047 C C . VAL A 1 129 ? 1.218 -8.029 -3.273 1.00 81.75 129 VAL A C 1
ATOM 1049 O O . VAL A 1 129 ? 0.915 -7.997 -2.081 1.00 81.75 129 VAL A O 1
ATOM 1052 N N . LEU A 1 130 ? 2.219 -7.294 -3.758 1.00 85.50 130 LEU A N 1
ATOM 1053 C CA . LEU A 1 130 ? 3.067 -6.412 -2.959 1.00 85.50 130 LEU A CA 1
ATOM 1054 C C . LEU A 1 130 ? 2.280 -5.230 -2.357 1.00 85.50 130 LEU A C 1
ATOM 1056 O O . LEU A 1 130 ? 2.453 -4.942 -1.173 1.00 85.50 130 LEU A O 1
ATOM 1060 N N . TYR A 1 131 ? 1.376 -4.592 -3.112 1.00 84.00 131 TYR A N 1
ATOM 1061 C CA . TYR A 1 131 ? 0.518 -3.518 -2.573 1.00 84.00 131 TYR A CA 1
ATOM 1062 C C . TYR A 1 131 ? -0.601 -4.051 -1.672 1.00 84.00 131 TYR A C 1
ATOM 1064 O O . TYR A 1 131 ? -0.933 -3.400 -0.686 1.00 84.00 131 TYR A O 1
ATOM 1072 N N . VAL A 1 132 ? -1.149 -5.244 -1.937 1.00 80.69 132 VAL A N 1
ATOM 1073 C CA . VAL A 1 132 ? -2.074 -5.895 -0.984 1.00 80.69 132 VAL A CA 1
ATOM 1074 C C . VAL A 1 132 ? -1.357 -6.162 0.335 1.00 80.69 132 VAL A C 1
ATOM 1076 O O . VAL A 1 132 ? -1.870 -5.820 1.396 1.00 80.69 132 VAL A O 1
ATOM 1079 N N . SER A 1 133 ? -0.145 -6.717 0.269 1.00 82.25 133 SER A N 1
ATOM 1080 C CA . SER A 1 133 ? 0.679 -6.993 1.449 1.00 82.25 133 SER A CA 1
ATOM 1081 C C . SER A 1 133 ? 0.975 -5.714 2.234 1.00 82.25 133 SER A C 1
ATOM 1083 O O . SER A 1 133 ? 0.912 -5.723 3.459 1.00 82.25 133 SER A O 1
ATOM 1085 N N . MET A 1 134 ? 1.216 -4.599 1.534 1.00 87.81 134 MET A N 1
ATOM 1086 C CA . MET A 1 134 ? 1.385 -3.278 2.144 1.00 87.81 134 MET A CA 1
ATOM 1087 C C . MET A 1 134 ? 0.156 -2.843 2.929 1.00 87.81 134 MET A C 1
ATOM 1089 O O . MET A 1 134 ? 0.292 -2.436 4.078 1.00 87.81 134 MET A O 1
ATOM 1093 N N . LEU A 1 135 ? -1.033 -2.947 2.340 1.00 83.19 135 LEU A N 1
ATOM 1094 C CA . LEU A 1 135 ? -2.276 -2.557 3.004 1.00 83.19 135 LEU A CA 1
ATOM 1095 C C . LEU A 1 135 ? -2.554 -3.436 4.226 1.00 83.19 135 LEU A C 1
ATOM 1097 O O . LEU A 1 135 ? -2.853 -2.912 5.291 1.00 83.19 135 LEU A O 1
ATOM 1101 N N . VAL A 1 136 ? -2.381 -4.753 4.105 1.00 80.69 136 VAL A N 1
ATOM 1102 C CA . VAL A 1 136 ? -2.572 -5.702 5.215 1.00 80.69 136 VAL A CA 1
ATOM 1103 C C . VAL A 1 136 ? -1.599 -5.431 6.367 1.00 80.69 136 VAL A C 1
ATOM 1105 O O . VAL A 1 136 ? -1.983 -5.459 7.533 1.00 80.69 136 VAL A O 1
ATOM 1108 N N . MET A 1 137 ? -0.334 -5.144 6.062 1.00 83.38 137 MET A N 1
ATOM 1109 C CA . MET A 1 137 ? 0.656 -4.788 7.080 1.00 83.38 137 MET A CA 1
ATOM 1110 C C . MET A 1 137 ? 0.363 -3.432 7.714 1.00 83.38 137 MET A C 1
ATOM 1112 O O . MET A 1 137 ? 0.525 -3.272 8.921 1.00 83.38 137 MET A O 1
ATOM 1116 N N . PHE A 1 138 ? -0.081 -2.466 6.911 1.00 84.06 138 PHE A N 1
ATOM 1117 C CA . PHE A 1 138 ? -0.438 -1.134 7.380 1.00 84.06 138 PHE A CA 1
ATOM 1118 C C . PHE A 1 138 ? -1.593 -1.214 8.383 1.00 84.06 138 PHE A C 1
ATOM 1120 O O . PHE A 1 138 ? -1.491 -0.648 9.466 1.00 84.06 138 PHE A O 1
ATOM 1127 N N . ASP A 1 139 ? -2.619 -2.002 8.067 1.00 79.81 139 ASP A N 1
ATOM 1128 C CA . ASP A 1 139 ? -3.739 -2.338 8.951 1.00 79.81 139 ASP A CA 1
ATOM 1129 C C . ASP A 1 139 ? -3.286 -2.973 10.263 1.00 79.81 139 ASP A C 1
ATOM 1131 O O . ASP A 1 139 ? -3.631 -2.514 11.346 1.00 79.81 139 ASP A O 1
ATOM 1135 N N . GLY A 1 140 ? -2.462 -4.023 10.175 1.00 76.62 140 GLY A N 1
ATOM 1136 C CA . GLY A 1 140 ? -2.010 -4.765 11.346 1.00 76.62 140 GLY A CA 1
ATOM 1137 C C . GLY A 1 140 ? -1.169 -3.905 12.288 1.00 76.62 140 GLY A C 1
ATOM 1138 O O . GLY A 1 140 ? -1.319 -3.998 13.506 1.00 76.62 140 GLY A O 1
ATOM 1139 N N . VAL A 1 141 ? -0.306 -3.043 11.738 1.00 82.56 141 VAL A N 1
ATOM 1140 C CA . VAL A 1 141 ? 0.462 -2.067 12.525 1.00 82.56 141 VAL A CA 1
ATOM 1141 C C . VAL A 1 141 ? -0.473 -1.028 13.139 1.00 82.56 141 VAL A C 1
ATOM 1143 O O . VAL A 1 141 ? -0.342 -0.724 14.324 1.00 82.56 141 VAL A O 1
ATOM 1146 N N . TRP A 1 142 ? -1.427 -0.511 12.366 1.00 78.50 142 TRP A N 1
ATOM 1147 C CA . TRP A 1 142 ? -2.389 0.481 12.831 1.00 78.50 142 TRP A CA 1
ATOM 1148 C C . TRP A 1 142 ? -3.230 -0.040 14.005 1.00 78.50 142 TRP A C 1
ATOM 1150 O O . TRP A 1 142 ? -3.239 0.568 15.078 1.00 78.50 142 TRP A O 1
ATOM 1160 N N . ASP A 1 143 ? -3.843 -1.212 13.849 1.00 75.12 143 ASP A N 1
ATOM 1161 C CA . ASP A 1 143 ? -4.653 -1.865 14.877 1.00 75.12 143 ASP A CA 1
ATOM 1162 C C . ASP A 1 143 ? -3.844 -2.196 16.128 1.00 75.12 143 ASP A C 1
ATOM 1164 O O . ASP A 1 143 ? -4.300 -1.957 17.246 1.00 75.12 143 ASP A O 1
ATOM 1168 N N . PHE A 1 144 ? -2.627 -2.723 15.968 1.00 76.81 144 PHE A N 1
ATOM 1169 C CA . PHE A 1 144 ? -1.774 -3.067 17.103 1.00 76.81 144 PHE A CA 1
ATOM 1170 C C . PHE A 1 144 ? -1.500 -1.850 17.995 1.00 76.81 144 PHE A C 1
ATOM 1172 O O . PHE A 1 144 ? -1.564 -1.948 19.224 1.00 76.81 144 PHE A O 1
ATOM 1179 N N . PHE A 1 145 ? -1.221 -0.694 17.390 1.00 74.25 145 PHE A N 1
ATOM 1180 C CA . PHE A 1 145 ? -0.980 0.537 18.136 1.00 74.25 145 PHE A CA 1
ATOM 1181 C C . PHE A 1 145 ? -2.267 1.162 18.683 1.00 74.25 145 PHE A C 1
ATOM 1183 O O . PHE A 1 145 ? -2.241 1.636 19.820 1.00 74.25 145 PHE A O 1
ATOM 1190 N N . LEU A 1 146 ? -3.386 1.118 17.948 1.00 70.50 146 LEU A N 1
ATOM 1191 C CA . LEU A 1 146 ? -4.685 1.567 18.462 1.00 70.50 146 LEU A CA 1
ATOM 1192 C C . LEU A 1 146 ? -5.116 0.763 19.693 1.00 70.50 146 LEU A C 1
ATOM 1194 O O . LEU A 1 146 ? -5.435 1.349 20.724 1.00 70.50 146 LEU A O 1
ATOM 1198 N N . LEU A 1 147 ? -5.040 -0.569 19.632 1.00 68.50 147 LEU A N 1
ATOM 1199 C CA . LEU A 1 147 ? -5.372 -1.447 20.758 1.00 68.50 147 LEU A CA 1
ATOM 1200 C C . LEU A 1 147 ? -4.463 -1.203 21.963 1.00 68.50 147 LEU A C 1
ATOM 1202 O O . LEU A 1 147 ? -4.915 -1.234 23.108 1.00 68.50 147 LEU A O 1
ATOM 1206 N N . LYS A 1 148 ? -3.173 -0.948 21.720 1.00 71.38 148 LYS A N 1
ATOM 1207 C CA . LYS A 1 148 ? -2.228 -0.605 22.786 1.00 71.38 148 LYS A CA 1
ATOM 1208 C C . LYS A 1 148 ? -2.591 0.725 23.452 1.00 71.38 148 LYS A C 1
ATOM 1210 O O . LYS A 1 148 ? -2.413 0.842 24.661 1.00 71.38 148 LYS A O 1
ATOM 1215 N N . ARG A 1 149 ? -3.102 1.694 22.685 1.00 70.81 149 ARG A N 1
ATOM 1216 C CA . ARG A 1 149 ? -3.567 2.987 23.203 1.00 70.81 149 ARG A CA 1
ATOM 1217 C C . ARG A 1 149 ? -4.824 2.841 24.057 1.00 70.81 149 ARG A C 1
ATOM 1219 O O . ARG A 1 149 ? -4.814 3.288 25.194 1.00 70.81 149 ARG A O 1
ATOM 1226 N N . ILE A 1 150 ? -5.839 2.136 23.555 1.00 66.56 150 ILE A N 1
ATOM 1227 C CA . ILE A 1 150 ? -7.101 1.911 24.280 1.00 66.56 150 ILE A CA 1
ATOM 1228 C C . ILE A 1 150 ? -6.831 1.196 25.613 1.00 66.56 150 ILE A C 1
ATOM 1230 O O . ILE A 1 150 ? -7.267 1.644 26.667 1.00 66.56 150 ILE A O 1
ATOM 1234 N N . LYS A 1 151 ? -5.996 0.146 25.606 1.00 68.44 151 LYS A N 1
ATOM 1235 C CA . LYS A 1 151 ? -5.597 -0.563 26.838 1.00 68.44 151 LYS A CA 1
ATOM 1236 C C . LYS A 1 151 ? -4.785 0.293 27.813 1.00 68.44 151 LYS A C 1
ATOM 1238 O O . LYS A 1 151 ? -4.707 -0.058 28.989 1.00 68.44 151 LYS A O 1
ATOM 1243 N N . ALA A 1 152 ? -4.114 1.341 27.338 1.00 67.81 152 ALA A N 1
ATOM 1244 C CA . ALA A 1 152 ? -3.416 2.281 28.208 1.00 67.81 152 ALA A CA 1
ATOM 1245 C C . ALA A 1 152 ? -4.410 3.250 28.863 1.00 67.81 152 ALA A C 1
ATOM 1247 O O . ALA A 1 152 ? -4.328 3.443 30.073 1.00 67.81 152 ALA A O 1
ATOM 1248 N N . GLU A 1 153 ? -5.375 3.761 28.092 1.00 65.62 153 GLU A N 1
ATOM 1249 C CA . GLU A 1 153 ? -6.431 4.664 28.565 1.00 65.62 153 GLU A CA 1
ATOM 1250 C C . GLU A 1 153 ? -7.347 3.993 29.613 1.00 65.62 153 GLU A C 1
ATOM 1252 O O . GLU A 1 153 ? -7.605 4.583 30.666 1.00 65.62 153 GLU A O 1
ATOM 1257 N N . ASP A 1 154 ? -7.728 2.724 29.420 1.00 61.34 154 ASP A N 1
ATOM 1258 C CA . ASP A 1 154 ? -8.520 1.959 30.403 1.00 61.34 154 ASP A CA 1
ATOM 1259 C C . ASP A 1 154 ? -7.779 1.744 31.733 1.00 61.34 154 ASP A C 1
ATOM 1261 O O . ASP A 1 154 ? -8.373 1.800 32.811 1.00 61.34 154 ASP A O 1
ATOM 1265 N N . LYS A 1 155 ? -6.459 1.514 31.685 1.00 62.91 155 LYS A N 1
ATOM 1266 C CA . LYS A 1 155 ? -5.642 1.343 32.898 1.00 62.91 155 LYS A CA 1
ATOM 1267 C C . LYS A 1 155 ? -5.507 2.640 33.682 1.00 62.91 155 LYS A C 1
ATOM 1269 O O . LYS A 1 155 ? -5.525 2.603 34.909 1.00 62.91 155 LYS A O 1
ATOM 1274 N N . THR A 1 156 ? -5.377 3.770 32.991 1.00 61.44 156 THR A N 1
ATOM 1275 C CA . THR A 1 156 ? -5.386 5.085 33.637 1.00 61.44 156 THR A CA 1
ATOM 1276 C C . THR A 1 156 ? -6.742 5.402 34.245 1.00 61.44 156 THR A C 1
ATOM 1278 O O . THR A 1 156 ? -6.777 5.817 35.396 1.00 61.44 156 THR A O 1
ATOM 1281 N N . ALA A 1 157 ? -7.848 5.115 33.552 1.00 59.19 157 ALA A N 1
ATOM 1282 C CA . ALA A 1 157 ? -9.189 5.314 34.097 1.00 59.19 157 ALA A CA 1
ATOM 1283 C C . ALA A 1 157 ? -9.432 4.446 35.346 1.00 59.19 157 ALA A C 1
ATOM 1285 O O . ALA A 1 157 ? -9.904 4.946 36.361 1.00 59.19 157 ALA A O 1
ATOM 1286 N N . ALA A 1 158 ? -9.032 3.169 35.326 1.00 58.94 158 ALA A N 1
ATOM 1287 C CA . ALA A 1 158 ? -9.140 2.284 36.489 1.00 58.94 158 ALA A CA 1
ATOM 1288 C C . ALA A 1 158 ? -8.259 2.726 37.677 1.00 58.94 158 ALA A C 1
ATOM 1290 O O . ALA A 1 158 ? -8.628 2.504 38.829 1.00 58.94 158 ALA A O 1
ATOM 1291 N N . SER A 1 159 ? -7.114 3.362 37.408 1.00 57.19 159 SER A N 1
ATOM 1292 C CA . SER A 1 159 ? -6.234 3.929 38.438 1.00 57.19 159 SER A CA 1
ATOM 1293 C C . SER A 1 159 ? -6.788 5.226 39.036 1.00 57.19 159 SER A C 1
ATOM 1295 O O . SER A 1 159 ? -6.623 5.452 40.231 1.00 57.19 159 SER A O 1
ATOM 1297 N N . ASP A 1 160 ? -7.456 6.061 38.238 1.00 54.41 160 ASP A N 1
ATOM 1298 C CA . ASP A 1 160 ? -8.001 7.361 38.662 1.00 54.41 160 ASP A CA 1
ATOM 1299 C C . ASP A 1 160 ? -9.222 7.198 39.592 1.00 54.41 160 ASP A C 1
ATOM 1301 O O . ASP A 1 160 ? -9.425 7.973 40.524 1.00 54.41 160 ASP A O 1
ATOM 1305 N N . TYR A 1 161 ? -9.980 6.103 39.440 1.00 54.66 161 TYR A N 1
ATOM 1306 C CA . TYR A 1 161 ? -11.017 5.707 40.407 1.00 54.66 161 TYR A CA 1
ATOM 1307 C C . TYR A 1 161 ? -10.454 5.165 41.735 1.00 54.66 161 TYR A C 1
ATOM 1309 O O . TYR A 1 161 ? -11.192 5.093 42.719 1.00 54.66 161 TYR A O 1
ATOM 1317 N N . GLY A 1 162 ? -9.170 4.791 41.779 1.00 53.78 162 GLY A N 1
ATOM 1318 C CA . GLY A 1 162 ? -8.495 4.263 42.969 1.00 53.78 162 GLY A CA 1
ATOM 1319 C C . GLY A 1 162 ? -7.581 5.255 43.696 1.00 53.78 162 GLY A C 1
ATOM 1320 O O . GLY A 1 162 ? -7.196 4.979 44.828 1.00 53.78 162 GLY A O 1
ATOM 1321 N N . ALA A 1 163 ? -7.235 6.391 43.083 1.00 53.38 163 ALA A N 1
ATOM 1322 C CA . ALA A 1 163 ? -6.210 7.301 43.593 1.00 53.38 163 ALA A CA 1
ATOM 1323 C C . ALA A 1 163 ? -6.647 8.776 43.534 1.00 53.38 163 ALA A C 1
ATOM 1325 O O . ALA A 1 163 ? -6.108 9.583 42.781 1.00 53.38 163 ALA A O 1
ATOM 1326 N N . ARG A 1 164 ? -7.573 9.168 44.420 1.00 48.19 164 ARG A N 1
ATOM 1327 C CA . ARG A 1 164 ? -7.475 10.502 45.033 1.00 48.19 164 ARG A CA 1
ATOM 1328 C C . ARG A 1 164 ? -6.334 10.420 46.034 1.00 48.19 164 ARG A C 1
ATOM 1330 O O . ARG A 1 164 ? -6.580 9.959 47.136 1.00 48.19 164 ARG A O 1
ATOM 1337 N N . ASP A 1 165 ? -5.124 10.720 45.580 1.00 48.09 165 ASP A N 1
ATOM 1338 C CA . ASP A 1 165 ? -3.977 11.235 46.343 1.00 48.09 165 ASP A CA 1
ATOM 1339 C C . ASP A 1 165 ? -2.709 10.878 45.559 1.00 48.09 165 ASP A C 1
ATOM 1341 O O . ASP A 1 165 ? -2.234 9.753 45.628 1.00 48.09 165 ASP A O 1
ATOM 1345 N N . GLU A 1 166 ? -2.228 11.814 44.731 1.00 49.97 166 GLU A N 1
ATOM 1346 C CA . GLU A 1 166 ? -0.805 12.136 44.503 1.00 49.97 166 GLU A CA 1
ATOM 1347 C C . GLU A 1 166 ? -0.644 13.008 43.242 1.00 49.97 166 GLU A C 1
ATOM 1349 O O . GLU A 1 166 ? -0.579 12.561 42.096 1.00 49.97 166 GLU A O 1
ATOM 1354 N N . VAL A 1 167 ? -0.560 14.319 43.476 1.00 54.66 167 VAL A N 1
ATOM 1355 C CA . VAL A 1 167 ? -0.284 15.354 42.474 1.00 54.66 167 VAL A CA 1
ATOM 1356 C C . VAL A 1 167 ? 1.224 15.393 42.209 1.00 54.66 167 VAL A C 1
ATOM 1358 O O . VAL A 1 167 ? 1.890 16.284 42.703 1.00 54.66 167 VAL A O 1
ATOM 1361 N N . PHE A 1 168 ? 1.800 14.427 41.484 1.00 49.53 168 PHE A N 1
ATOM 1362 C CA . PHE A 1 168 ? 3.177 14.534 40.949 1.00 49.53 168 PHE A CA 1
ATOM 1363 C C . PHE A 1 168 ? 3.450 13.475 39.853 1.00 49.53 168 PHE A C 1
ATOM 1365 O O . PHE A 1 168 ? 4.211 12.530 40.039 1.00 49.53 168 PHE A O 1
ATOM 1372 N N . GLY A 1 169 ? 2.828 13.607 38.670 1.00 47.66 169 GLY A N 1
ATOM 1373 C CA . GLY A 1 169 ? 2.983 12.602 37.596 1.00 47.66 169 GLY A CA 1
ATOM 1374 C C . GLY A 1 169 ? 2.898 13.083 36.142 1.00 47.66 169 GLY A C 1
ATOM 1375 O O . GLY A 1 169 ? 2.995 12.264 35.228 1.00 47.66 169 GLY A O 1
ATOM 1376 N N . ILE A 1 170 ? 2.742 14.387 35.890 1.00 51.19 170 ILE A N 1
ATOM 1377 C CA . ILE A 1 170 ? 2.359 14.903 34.560 1.00 51.19 170 ILE A CA 1
ATOM 1378 C C . ILE A 1 170 ? 3.471 14.727 33.500 1.00 51.19 170 ILE A C 1
ATOM 1380 O O . ILE A 1 170 ? 3.180 14.422 32.341 1.00 51.19 170 ILE A O 1
ATOM 1384 N N . ASP A 1 171 ? 4.751 14.807 33.876 1.00 49.62 171 ASP A N 1
ATOM 1385 C CA . ASP A 1 171 ? 5.854 14.734 32.900 1.00 49.62 171 ASP A CA 1
ATOM 1386 C C . ASP A 1 171 ? 6.200 13.311 32.436 1.00 49.62 171 ASP A C 1
ATOM 1388 O O . ASP A 1 171 ? 6.659 13.104 31.306 1.00 49.62 171 ASP A O 1
ATOM 1392 N N . ARG A 1 172 ? 5.947 12.291 33.267 1.00 49.44 172 ARG A N 1
ATOM 1393 C CA . ARG A 1 172 ? 6.300 10.900 32.937 1.00 49.44 172 ARG A CA 1
ATOM 1394 C C . ARG A 1 172 ? 5.300 10.276 31.951 1.00 49.44 172 ARG A C 1
ATOM 1396 O O . ARG A 1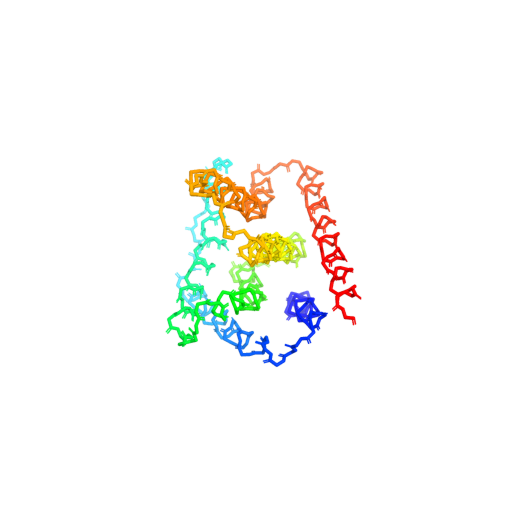 172 ? 5.701 9.457 31.124 1.00 49.44 172 ARG A O 1
ATOM 1403 N N . HIS A 1 173 ? 4.043 10.727 31.968 1.00 49.72 173 HIS A N 1
ATOM 1404 C CA . HIS A 1 173 ? 2.999 10.275 31.041 1.00 49.72 173 HIS A CA 1
ATOM 1405 C C . HIS A 1 173 ? 3.211 10.819 29.616 1.00 49.72 173 HIS A C 1
ATOM 1407 O O . HIS A 1 173 ? 3.129 10.078 28.636 1.00 49.72 173 HIS A O 1
ATOM 1413 N N . ARG A 1 174 ? 3.604 12.095 29.488 1.00 51.75 174 ARG A N 1
ATOM 1414 C CA . ARG A 1 174 ? 3.792 12.766 28.189 1.00 51.75 174 ARG A CA 1
ATOM 1415 C C . ARG A 1 174 ? 4.974 12.215 27.381 1.00 51.75 174 ARG A C 1
ATOM 1417 O O . ARG A 1 174 ? 4.910 12.151 26.155 1.00 51.75 174 ARG A O 1
ATOM 1424 N N . SER A 1 175 ? 6.047 11.780 28.051 1.00 55.16 175 SER A N 1
ATOM 1425 C CA . SER A 1 175 ? 7.232 11.200 27.390 1.00 55.16 175 SER A CA 1
ATOM 1426 C C . SER A 1 175 ? 6.964 9.811 26.784 1.00 55.16 175 SER A C 1
ATOM 1428 O O . SER A 1 175 ? 7.537 9.462 25.747 1.00 55.16 175 SER A O 1
ATOM 1430 N N . GLY A 1 176 ? 6.069 9.024 27.395 1.00 62.78 176 GLY A N 1
ATOM 1431 C CA . GLY A 1 176 ? 5.663 7.708 26.889 1.00 62.78 176 GLY A CA 1
ATOM 1432 C C . GLY A 1 176 ? 4.870 7.793 25.582 1.00 62.78 176 GLY A C 1
ATOM 1433 O O . GLY A 1 176 ? 5.133 7.031 24.647 1.00 62.78 176 GLY A O 1
ATOM 1434 N N . ASP A 1 177 ? 3.967 8.768 25.478 1.00 68.31 177 ASP A N 1
ATOM 1435 C CA . ASP A 1 177 ? 3.118 8.949 24.297 1.00 68.31 177 ASP A CA 1
ATOM 1436 C C . ASP A 1 177 ? 3.896 9.404 23.064 1.00 68.31 177 ASP A C 1
ATOM 1438 O O . ASP A 1 177 ? 3.700 8.857 21.978 1.00 68.31 177 ASP A O 1
ATOM 1442 N N . VAL A 1 178 ? 4.845 10.333 23.219 1.00 75.38 178 VAL A N 1
ATOM 1443 C CA . VAL A 1 178 ? 5.669 10.810 22.095 1.00 75.38 178 VAL A CA 1
ATOM 1444 C C . VAL A 1 178 ? 6.503 9.671 21.502 1.00 75.38 178 VAL A C 1
ATOM 1446 O O . VAL A 1 178 ? 6.547 9.508 20.284 1.00 75.38 178 VAL A O 1
ATOM 1449 N N . LYS A 1 179 ? 7.112 8.825 22.343 1.00 79.19 179 LYS A N 1
ATOM 1450 C CA . LYS A 1 179 ? 7.879 7.656 21.878 1.00 79.19 179 LYS A CA 1
ATOM 1451 C C . LYS A 1 179 ? 7.001 6.650 21.134 1.00 79.19 179 LYS A C 1
ATOM 1453 O O . LYS A 1 179 ? 7.424 6.127 20.106 1.00 79.19 179 LYS A O 1
ATOM 1458 N N . ASN A 1 180 ? 5.787 6.395 21.624 1.00 77.75 180 ASN A N 1
ATOM 1459 C CA . ASN A 1 180 ? 4.839 5.496 20.963 1.00 77.75 180 ASN A CA 1
ATOM 1460 C C . ASN A 1 180 ? 4.384 6.045 19.602 1.00 77.75 180 ASN A C 1
ATOM 1462 O O . ASN A 1 180 ? 4.318 5.280 18.643 1.00 77.75 180 ASN A O 1
ATOM 1466 N N . ILE A 1 181 ? 4.130 7.354 19.497 1.00 78.75 181 ILE A N 1
ATOM 1467 C CA . ILE A 1 181 ? 3.767 8.009 18.231 1.00 78.75 181 ILE A CA 1
ATOM 1468 C C . ILE A 1 181 ? 4.927 7.939 17.234 1.00 78.75 181 ILE A C 1
ATOM 1470 O O . ILE A 1 181 ? 4.716 7.568 16.084 1.00 78.75 181 ILE A O 1
ATOM 1474 N N . ILE A 1 182 ? 6.159 8.228 17.664 1.00 84.31 182 ILE A N 1
ATOM 1475 C CA . ILE A 1 182 ? 7.342 8.122 16.797 1.00 84.31 182 ILE A CA 1
ATOM 1476 C C . ILE A 1 182 ? 7.521 6.681 16.310 1.00 84.31 182 ILE A C 1
ATOM 1478 O O . ILE A 1 182 ? 7.729 6.462 15.118 1.00 84.31 182 ILE A O 1
ATOM 1482 N N . MET A 1 183 ? 7.396 5.693 17.202 1.00 83.06 183 MET A N 1
ATOM 1483 C CA . MET A 1 183 ? 7.474 4.280 16.823 1.00 83.06 183 MET A CA 1
ATOM 1484 C C . MET A 1 183 ? 6.379 3.883 15.829 1.00 83.06 183 MET A C 1
ATOM 1486 O O . MET A 1 183 ? 6.677 3.169 14.875 1.00 83.06 183 MET A O 1
ATOM 1490 N N . LEU A 1 184 ? 5.147 4.370 16.006 1.00 84.00 184 LEU A N 1
ATOM 1491 C CA . LEU A 1 184 ? 4.064 4.159 15.046 1.00 84.00 184 LEU A CA 1
ATOM 1492 C C . LEU A 1 184 ? 4.415 4.765 13.684 1.00 84.00 184 LEU A C 1
ATOM 1494 O O . LEU A 1 184 ? 4.348 4.071 12.674 1.00 84.00 184 LEU A O 1
ATOM 1498 N N . CYS A 1 185 ? 4.847 6.027 13.645 1.00 84.00 185 CYS A N 1
ATOM 1499 C CA . CYS A 1 185 ? 5.232 6.693 12.402 1.00 84.00 185 CYS A CA 1
ATOM 1500 C C . CYS A 1 185 ? 6.357 5.944 11.678 1.00 84.00 185 CYS A C 1
ATOM 1502 O O . CYS A 1 185 ? 6.267 5.738 10.471 1.00 84.00 185 CYS A O 1
ATOM 1504 N N . LEU A 1 186 ? 7.385 5.488 12.400 1.00 87.25 186 LEU A N 1
ATOM 1505 C CA . LEU A 1 186 ? 8.481 4.701 11.828 1.00 87.25 186 LEU A CA 1
ATOM 1506 C C . LEU A 1 186 ? 8.005 3.338 11.312 1.00 87.25 186 LEU A C 1
ATOM 1508 O O . LEU A 1 186 ? 8.404 2.920 10.224 1.00 87.25 186 LEU A O 1
ATOM 1512 N N . ALA A 1 187 ? 7.121 2.664 12.050 1.00 86.50 187 ALA A N 1
ATOM 1513 C CA . ALA A 1 187 ? 6.547 1.393 11.627 1.00 86.50 187 ALA A CA 1
ATOM 1514 C C . ALA A 1 187 ? 5.712 1.563 10.347 1.00 86.50 187 ALA A C 1
ATOM 1516 O O . ALA A 1 187 ? 5.947 0.856 9.369 1.00 86.50 187 ALA A O 1
ATOM 1517 N N . LEU A 1 188 ? 4.823 2.558 10.291 1.00 86.88 188 LEU A N 1
ATOM 1518 C CA . LEU A 1 188 ? 4.029 2.852 9.093 1.00 86.88 188 LEU A CA 1
ATOM 1519 C C . LEU A 1 188 ? 4.916 3.263 7.912 1.00 86.88 188 LEU A C 1
ATOM 1521 O O . LEU A 1 188 ? 4.722 2.769 6.802 1.00 86.88 188 LEU A O 1
ATOM 1525 N N . LEU A 1 189 ? 5.931 4.102 8.144 1.00 88.38 189 LEU A N 1
ATOM 1526 C CA . LEU A 1 189 ? 6.881 4.508 7.109 1.00 88.38 189 LEU A CA 1
ATOM 1527 C C . LEU A 1 189 ? 7.617 3.296 6.527 1.00 88.38 189 LEU A C 1
ATOM 1529 O O . LEU A 1 189 ? 7.764 3.200 5.311 1.00 88.38 189 LEU A O 1
ATOM 1533 N N . SER A 1 190 ? 8.060 2.361 7.371 1.00 87.44 190 SER A N 1
ATOM 1534 C CA . SER A 1 190 ? 8.760 1.156 6.913 1.00 87.44 190 SER A CA 1
ATOM 1535 C C . SER A 1 190 ? 7.854 0.234 6.093 1.00 87.44 190 SER A C 1
ATOM 1537 O O . SER A 1 190 ? 8.270 -0.241 5.036 1.00 87.44 190 SER A O 1
ATOM 1539 N N . VAL A 1 191 ? 6.593 0.061 6.507 1.00 88.56 191 VAL A N 1
ATOM 1540 C CA . VAL A 1 191 ? 5.586 -0.698 5.752 1.00 88.56 191 VAL A CA 1
ATOM 1541 C C . VAL A 1 191 ? 5.337 -0.067 4.383 1.00 88.56 191 VAL A C 1
ATOM 1543 O O . VAL A 1 191 ? 5.383 -0.778 3.382 1.00 88.56 191 VAL A O 1
ATOM 1546 N N . LEU A 1 192 ? 5.134 1.253 4.323 1.00 88.19 192 LEU A N 1
ATOM 1547 C CA . LEU A 1 192 ? 4.872 1.987 3.077 1.00 88.19 192 LEU A CA 1
ATOM 1548 C C . LEU A 1 192 ? 6.100 2.064 2.159 1.00 88.19 192 LEU A C 1
ATOM 1550 O O . LEU A 1 192 ? 5.968 2.102 0.939 1.00 88.19 19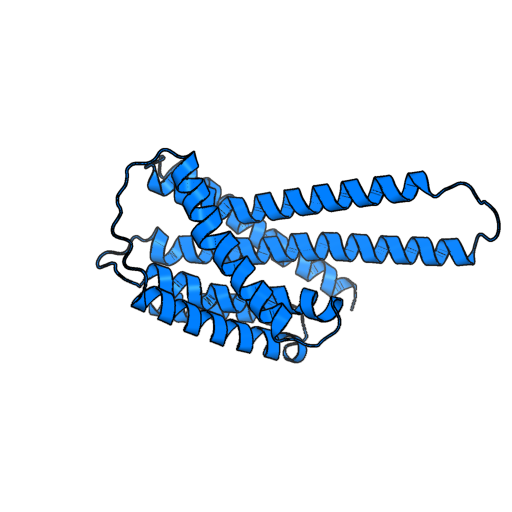2 LEU A O 1
ATOM 1554 N N . SER A 1 193 ? 7.306 2.065 2.725 1.00 89.12 193 SER A N 1
ATOM 1555 C CA . SER A 1 193 ? 8.558 2.132 1.962 1.00 89.12 193 SER A CA 1
ATOM 1556 C C . SER A 1 193 ? 8.907 0.817 1.270 1.00 89.12 193 SER A C 1
ATOM 1558 O O . SER A 1 193 ? 9.621 0.813 0.266 1.00 89.12 193 SER A O 1
ATOM 1560 N N . PHE A 1 194 ? 8.419 -0.313 1.784 1.00 90.56 194 PHE A N 1
ATOM 1561 C CA . PHE A 1 194 ? 8.847 -1.626 1.317 1.00 90.56 194 PHE A CA 1
ATOM 1562 C C . PHE A 1 194 ? 8.465 -1.919 -0.145 1.00 90.56 194 PHE A C 1
ATOM 1564 O O . PHE A 1 194 ? 9.350 -2.317 -0.912 1.00 90.56 194 PHE A O 1
ATOM 1571 N N . PRO A 1 195 ? 7.219 -1.665 -0.603 1.00 88.81 195 PRO A N 1
ATOM 1572 C CA . PRO A 1 195 ? 6.878 -1.827 -2.014 1.00 88.81 195 PRO A CA 1
ATOM 1573 C C . PRO A 1 195 ? 7.747 -0.976 -2.941 1.00 88.81 195 PRO A C 1
ATOM 1575 O O . PRO A 1 195 ? 8.210 -1.457 -3.977 1.00 88.81 195 PRO A O 1
ATOM 1578 N N . ALA A 1 196 ? 8.032 0.267 -2.537 1.00 88.31 196 ALA A N 1
ATOM 1579 C CA . ALA A 1 196 ? 8.893 1.166 -3.295 1.00 88.31 196 ALA A CA 1
ATOM 1580 C C . ALA A 1 196 ? 10.331 0.637 -3.393 1.00 88.31 196 ALA A C 1
ATOM 1582 O O . ALA A 1 196 ? 10.932 0.710 -4.465 1.00 88.31 196 ALA A O 1
ATOM 1583 N N . ALA A 1 197 ? 10.875 0.052 -2.322 1.00 88.81 197 ALA A N 1
ATOM 1584 C CA . ALA A 1 197 ? 12.207 -0.551 -2.328 1.00 88.81 197 ALA A CA 1
ATOM 1585 C C . ALA A 1 197 ? 12.293 -1.751 -3.287 1.00 88.81 197 ALA A C 1
ATOM 1587 O O . ALA A 1 197 ? 13.209 -1.813 -4.108 1.00 88.81 197 ALA A O 1
ATOM 1588 N N . VAL A 1 198 ? 11.316 -2.664 -3.239 1.00 88.81 198 VAL A N 1
ATOM 1589 C CA . VAL A 1 198 ? 11.273 -3.853 -4.109 1.00 88.81 198 VAL A CA 1
ATOM 1590 C C . VAL A 1 198 ? 11.115 -3.464 -5.581 1.00 88.81 198 VAL A C 1
ATOM 1592 O O . VAL A 1 198 ? 11.847 -3.977 -6.430 1.00 88.81 198 VAL A O 1
ATOM 1595 N N . GLU A 1 199 ? 10.211 -2.529 -5.900 1.00 86.31 199 GLU A N 1
ATOM 1596 C CA . GLU A 1 199 ? 10.080 -2.019 -7.270 1.00 86.31 199 GLU A CA 1
ATOM 1597 C C . GLU A 1 199 ? 11.373 -1.346 -7.742 1.00 86.31 199 GLU A C 1
ATOM 1599 O O . GLU A 1 199 ? 11.819 -1.589 -8.862 1.00 86.31 199 GLU A O 1
ATOM 1604 N N . THR A 1 200 ? 12.012 -0.544 -6.888 1.00 86.00 200 THR A N 1
ATOM 1605 C CA . THR A 1 200 ? 13.255 0.156 -7.239 1.00 86.00 200 THR A CA 1
ATOM 1606 C C . THR A 1 200 ? 14.379 -0.819 -7.547 1.00 86.00 200 THR A C 1
ATOM 1608 O O . THR A 1 200 ? 15.023 -0.667 -8.581 1.00 86.00 200 THR A O 1
ATOM 1611 N N . LEU A 1 201 ? 14.590 -1.838 -6.703 1.00 86.25 201 LEU A N 1
ATOM 1612 C CA . LEU A 1 201 ? 15.596 -2.882 -6.930 1.00 86.25 201 LEU A CA 1
ATOM 1613 C C . LEU A 1 201 ? 15.402 -3.558 -8.284 1.00 86.25 201 LEU A C 1
ATOM 1615 O O . LEU A 1 201 ? 16.364 -3.779 -9.018 1.00 86.25 201 LEU A O 1
ATOM 1619 N N . ARG A 1 202 ? 14.149 -3.832 -8.648 1.00 84.62 202 ARG A N 1
ATOM 1620 C CA . ARG A 1 202 ? 13.824 -4.367 -9.964 1.00 84.62 202 ARG A CA 1
ATOM 1621 C C . ARG A 1 202 ? 14.177 -3.376 -11.083 1.00 84.62 202 ARG A C 1
ATOM 1623 O O . ARG A 1 202 ? 14.785 -3.785 -12.069 1.00 84.62 202 ARG A O 1
ATOM 1630 N N . PHE A 1 203 ? 13.803 -2.102 -10.950 1.00 82.12 203 PHE A N 1
ATOM 1631 C CA . PHE A 1 203 ? 14.059 -1.076 -11.969 1.00 82.12 203 PHE A CA 1
ATOM 1632 C C . PHE A 1 203 ? 15.547 -0.821 -12.213 1.00 82.12 203 PHE A C 1
ATOM 1634 O O . PHE A 1 203 ? 15.935 -0.612 -13.358 1.00 82.12 203 PHE A O 1
ATOM 1641 N N . ILE A 1 204 ? 16.380 -0.874 -11.171 1.00 82.94 204 ILE A N 1
ATOM 1642 C CA . ILE A 1 204 ? 17.834 -0.696 -11.304 1.00 82.94 204 ILE A CA 1
ATOM 1643 C C . ILE A 1 204 ? 18.562 -1.968 -11.771 1.00 82.94 204 ILE A C 1
ATOM 1645 O O . ILE A 1 204 ? 19.786 -1.980 -11.832 1.00 82.94 204 ILE A O 1
ATOM 1649 N N . GLY A 1 205 ? 17.831 -3.046 -12.076 1.00 81.25 205 GLY A N 1
ATOM 1650 C CA . GLY A 1 205 ? 18.412 -4.293 -12.572 1.00 81.25 205 GLY A CA 1
ATOM 1651 C C . GLY A 1 205 ? 19.107 -5.142 -11.504 1.00 81.25 205 GLY A C 1
ATOM 1652 O O . GLY A 1 205 ? 19.998 -5.918 -11.841 1.00 81.25 205 GLY A O 1
ATOM 1653 N N . ALA A 1 206 ? 18.718 -5.028 -10.226 1.00 84.69 206 ALA A N 1
ATOM 1654 C CA . ALA A 1 206 ? 19.267 -5.882 -9.174 1.00 84.69 206 ALA A CA 1
ATOM 1655 C C . ALA A 1 206 ? 19.018 -7.378 -9.479 1.00 84.69 206 ALA A C 1
ATOM 1657 O O . ALA A 1 206 ? 18.006 -7.722 -10.111 1.00 84.69 206 ALA A O 1
ATOM 1658 N N . PRO A 1 207 ? 19.892 -8.292 -9.007 1.00 87.38 207 PRO A N 1
ATOM 1659 C CA . PRO A 1 207 ? 19.753 -9.718 -9.276 1.00 87.38 207 PRO A CA 1
ATOM 1660 C C . PRO A 1 207 ? 18.371 -10.237 -8.875 1.00 87.38 207 PRO A C 1
ATOM 1662 O O . PRO A 1 207 ? 17.892 -9.962 -7.774 1.00 87.38 207 PRO A O 1
ATOM 1665 N N . ARG A 1 208 ? 17.742 -11.028 -9.758 1.00 84.62 208 ARG A N 1
ATOM 1666 C CA . ARG A 1 208 ? 16.389 -11.579 -9.545 1.00 84.62 208 ARG A CA 1
ATOM 1667 C C . ARG A 1 208 ? 16.180 -12.204 -8.158 1.00 84.62 208 ARG A C 1
ATOM 1669 O O . ARG A 1 208 ? 15.165 -11.889 -7.543 1.00 84.62 208 ARG A O 1
ATOM 1676 N N . PRO A 1 209 ? 17.114 -13.012 -7.617 1.00 89.06 209 PRO A N 1
ATOM 1677 C CA . PRO A 1 209 ? 16.928 -13.619 -6.300 1.00 89.06 209 PRO A CA 1
ATOM 1678 C C . PRO A 1 209 ? 16.770 -12.599 -5.166 1.00 89.06 209 PRO A C 1
ATOM 1680 O O . PRO A 1 209 ? 16.023 -12.856 -4.229 1.00 89.06 209 PRO A O 1
ATOM 1683 N N . VAL A 1 210 ? 17.422 -11.434 -5.258 1.00 87.19 210 VAL A N 1
ATOM 1684 C CA . VAL A 1 210 ? 17.451 -10.431 -4.181 1.00 87.19 210 VAL A CA 1
ATOM 1685 C C . VAL A 1 210 ? 16.065 -9.832 -3.962 1.00 87.19 210 VAL A C 1
ATOM 1687 O O . VAL A 1 210 ? 15.522 -9.900 -2.861 1.00 87.19 210 VAL A O 1
ATOM 1690 N N . TRP A 1 211 ? 15.455 -9.281 -5.012 1.00 86.00 211 TRP A N 1
ATOM 1691 C CA . TRP A 1 211 ? 14.144 -8.645 -4.872 1.00 86.00 211 TRP A CA 1
ATOM 1692 C C . TRP A 1 211 ? 13.003 -9.669 -4.757 1.00 86.00 211 TRP A C 1
ATOM 1694 O O . TRP A 1 211 ? 11.991 -9.365 -4.127 1.00 86.00 211 TRP A O 1
ATOM 1704 N N . ILE A 1 212 ? 13.164 -10.892 -5.288 1.00 87.12 212 ILE A N 1
ATOM 1705 C CA . ILE A 1 212 ? 12.204 -11.990 -5.071 1.00 87.12 212 ILE A CA 1
ATOM 1706 C C . ILE A 1 212 ? 12.204 -12.417 -3.603 1.00 87.12 212 ILE A C 1
ATOM 1708 O O . ILE A 1 212 ? 11.132 -12.552 -3.019 1.00 87.12 212 ILE A O 1
ATOM 1712 N N . LEU A 1 213 ? 13.376 -12.590 -2.983 1.00 90.06 213 LEU A N 1
ATOM 1713 C CA . LEU A 1 213 ? 13.471 -12.943 -1.567 1.00 90.06 213 LEU A CA 1
ATOM 1714 C C . LEU A 1 213 ? 12.792 -11.882 -0.693 1.00 90.06 213 LEU A C 1
ATOM 1716 O O . LEU A 1 213 ? 11.982 -12.223 0.165 1.00 90.06 213 LEU A O 1
ATOM 1720 N N . MET A 1 214 ? 13.059 -10.599 -0.957 1.00 89.62 214 MET A N 1
ATOM 1721 C CA . MET A 1 214 ? 12.404 -9.493 -0.251 1.00 89.62 214 MET A CA 1
ATOM 1722 C C . MET A 1 214 ? 10.881 -9.532 -0.413 1.00 89.62 214 MET A C 1
ATOM 1724 O O . MET A 1 214 ? 10.157 -9.412 0.573 1.00 89.62 214 MET A O 1
ATOM 1728 N N . PHE A 1 215 ? 10.388 -9.756 -1.634 1.00 89.06 215 PHE A N 1
ATOM 1729 C CA . PHE A 1 215 ? 8.959 -9.927 -1.894 1.00 89.06 215 PHE A CA 1
ATOM 1730 C C . PHE A 1 215 ? 8.358 -11.082 -1.079 1.00 89.06 215 PHE A C 1
ATOM 1732 O O . PHE A 1 215 ? 7.348 -10.885 -0.406 1.00 89.06 215 PHE A O 1
ATOM 1739 N N . VAL A 1 216 ? 8.982 -12.266 -1.102 1.00 86.81 216 VAL A N 1
ATOM 1740 C CA . VAL A 1 216 ? 8.476 -13.461 -0.408 1.00 86.81 216 VAL A CA 1
ATOM 1741 C C . VAL A 1 216 ? 8.436 -13.245 1.102 1.00 86.81 216 VAL A C 1
ATOM 1743 O O . VAL A 1 216 ? 7.416 -13.529 1.726 1.00 86.81 216 VAL A O 1
ATOM 1746 N N . VAL A 1 217 ? 9.508 -12.702 1.688 1.00 89.44 217 VAL A N 1
ATOM 1747 C CA . VAL A 1 217 ? 9.579 -12.418 3.130 1.00 89.44 217 VAL A CA 1
ATOM 1748 C C . VAL A 1 217 ? 8.477 -11.444 3.545 1.00 89.44 217 VAL A C 1
ATOM 1750 O O . VAL A 1 217 ? 7.801 -11.666 4.547 1.00 89.44 217 VAL A O 1
ATOM 1753 N N . TYR A 1 218 ? 8.252 -10.391 2.763 1.00 88.00 218 TYR A N 1
ATOM 1754 C CA . TYR A 1 218 ? 7.239 -9.390 3.077 1.00 88.00 218 TYR A CA 1
ATOM 1755 C C . TYR A 1 218 ? 5.812 -9.904 2.912 1.00 88.00 218 TYR A C 1
ATOM 1757 O O . TYR A 1 218 ? 4.978 -9.671 3.784 1.00 88.00 218 TYR A O 1
ATOM 1765 N N . ALA A 1 219 ? 5.536 -10.649 1.841 1.00 82.62 219 ALA A N 1
ATOM 1766 C CA . ALA A 1 219 ? 4.239 -11.283 1.640 1.00 82.62 219 ALA A CA 1
ATOM 1767 C C . ALA A 1 219 ? 3.940 -12.299 2.755 1.00 82.62 219 ALA A C 1
ATOM 1769 O O . ALA A 1 219 ? 2.843 -12.300 3.310 1.00 82.62 219 ALA A O 1
ATOM 1770 N N . ALA A 1 220 ? 4.925 -13.113 3.152 1.00 82.50 220 ALA A N 1
ATOM 1771 C CA . ALA A 1 220 ? 4.785 -14.043 4.271 1.00 82.50 220 ALA A CA 1
ATOM 1772 C C . ALA A 1 220 ? 4.520 -13.310 5.595 1.00 82.50 220 ALA A C 1
ATOM 1774 O O . ALA A 1 220 ? 3.652 -13.718 6.367 1.00 82.50 220 ALA A O 1
ATOM 1775 N N . ALA A 1 221 ? 5.217 -12.199 5.841 1.00 83.31 221 ALA A N 1
ATOM 1776 C CA . ALA A 1 221 ? 4.999 -11.378 7.022 1.00 83.31 221 ALA A CA 1
ATOM 1777 C C . ALA A 1 221 ? 3.606 -10.712 7.020 1.00 83.31 221 ALA A C 1
ATOM 1779 O O . ALA A 1 221 ? 2.969 -10.652 8.069 1.00 83.31 221 ALA A O 1
ATOM 1780 N N . ALA A 1 222 ? 3.091 -10.302 5.856 1.00 82.50 222 ALA A N 1
ATOM 1781 C CA . ALA A 1 222 ? 1.726 -9.795 5.709 1.00 82.50 222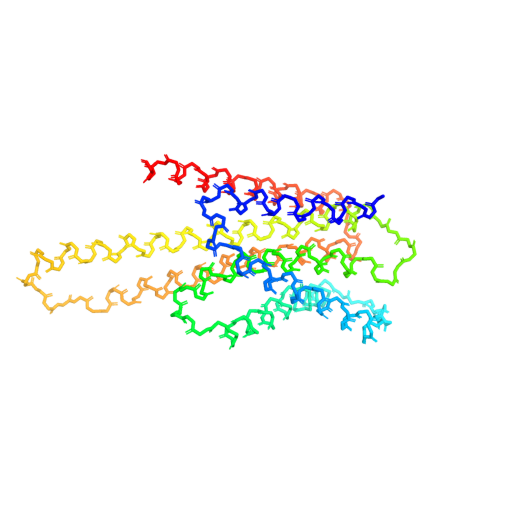 ALA A CA 1
ATOM 1782 C C . ALA A 1 222 ? 0.669 -10.873 5.988 1.00 82.50 222 ALA A C 1
ATOM 1784 O O . ALA A 1 222 ? -0.291 -10.620 6.714 1.00 82.50 222 ALA A O 1
ATOM 1785 N N . VAL A 1 223 ? 0.868 -12.095 5.482 1.00 79.62 223 VAL A N 1
ATOM 1786 C CA . VAL A 1 223 ? 0.000 -13.243 5.795 1.00 79.62 223 VAL A CA 1
ATOM 1787 C C . VAL A 1 223 ? 0.030 -13.544 7.294 1.00 79.62 223 VAL A C 1
ATOM 1789 O O . VAL A 1 223 ? -1.022 -13.695 7.912 1.00 79.62 223 VAL A O 1
ATOM 1792 N N . TYR A 1 224 ? 1.216 -13.561 7.906 1.00 80.56 224 TYR A N 1
ATOM 1793 C CA . TYR A 1 224 ? 1.355 -13.749 9.348 1.00 80.56 224 TYR A CA 1
ATOM 1794 C C . TYR A 1 224 ? 0.629 -12.655 10.143 1.00 80.56 224 TYR A C 1
ATOM 1796 O O . TYR A 1 224 ? -0.086 -12.967 11.096 1.00 80.56 224 TYR A O 1
ATOM 1804 N N . ALA A 1 225 ? 0.764 -11.387 9.742 1.00 75.44 225 ALA A N 1
ATOM 1805 C CA . ALA A 1 225 ? 0.062 -10.271 10.366 1.00 75.44 225 ALA A CA 1
ATOM 1806 C C . ALA A 1 225 ? -1.461 -10.439 10.261 1.00 75.44 225 ALA A C 1
ATOM 1808 O O . ALA A 1 225 ? -2.145 -10.350 11.281 1.00 75.44 225 ALA A O 1
ATOM 1809 N N . ALA A 1 226 ? -1.981 -10.784 9.078 1.00 71.06 226 ALA A N 1
ATOM 1810 C CA . ALA A 1 226 ? -3.404 -11.054 8.874 1.00 71.06 226 ALA A CA 1
ATOM 1811 C C . ALA A 1 226 ? -3.914 -12.186 9.780 1.00 71.06 226 ALA A C 1
ATOM 1813 O O . ALA A 1 226 ? -4.916 -12.018 10.478 1.00 71.06 226 ALA A O 1
ATOM 1814 N N . CYS A 1 227 ? -3.203 -13.316 9.835 1.00 71.62 227 CYS A N 1
ATOM 1815 C CA . CYS A 1 227 ? -3.564 -14.442 10.698 1.00 71.62 227 CYS A CA 1
ATOM 1816 C C . CYS A 1 227 ? -3.500 -14.075 12.189 1.00 71.62 227 CYS A C 1
ATOM 1818 O O . CYS A 1 227 ? -4.363 -14.477 12.972 1.00 71.62 227 CYS A O 1
ATOM 1820 N N . LYS A 1 228 ? -2.507 -13.285 12.608 1.00 69.50 228 LYS A N 1
ATOM 1821 C CA . LYS A 1 228 ? -2.374 -12.855 14.003 1.00 69.50 228 LYS A CA 1
ATOM 1822 C C . LYS A 1 228 ? -3.510 -11.920 14.415 1.00 69.50 228 LYS A C 1
ATOM 1824 O O . LYS A 1 228 ? -4.094 -12.128 15.480 1.00 69.50 228 LYS A O 1
ATOM 1829 N N . VAL A 1 229 ? -3.870 -10.955 13.565 1.00 63.50 229 VAL A N 1
ATOM 1830 C CA . VAL A 1 229 ? -5.028 -10.073 13.791 1.00 63.50 229 VAL A CA 1
ATOM 1831 C C . VAL A 1 229 ? -6.313 -10.900 13.931 1.00 63.50 229 VAL A C 1
ATOM 1833 O O . VAL A 1 229 ? -7.062 -10.697 14.886 1.00 63.50 229 VAL A O 1
ATOM 1836 N N . GLN A 1 230 ? -6.519 -11.914 13.081 1.00 59.94 230 GLN A N 1
ATOM 1837 C CA . GLN A 1 230 ? -7.668 -12.828 13.185 1.00 59.94 230 GLN A CA 1
ATOM 1838 C C . GLN A 1 230 ? -7.742 -13.550 14.541 1.00 59.94 230 GLN A C 1
ATOM 1840 O O . GLN A 1 230 ? -8.819 -13.659 15.128 1.00 59.94 230 GLN A O 1
ATOM 1845 N N . THR A 1 231 ? -6.612 -14.037 15.067 1.00 59.09 231 THR A N 1
ATOM 1846 C CA . THR A 1 231 ? -6.604 -14.750 16.359 1.00 59.09 231 THR A CA 1
ATOM 1847 C C . THR A 1 231 ? -6.903 -13.855 17.561 1.00 59.09 231 THR A C 1
ATOM 1849 O O . THR A 1 231 ? -7.477 -14.341 18.533 1.00 59.09 231 THR A O 1
ATOM 1852 N N . HIS A 1 232 ? -6.561 -12.565 17.499 1.00 53.50 232 HIS A N 1
ATOM 1853 C CA . HIS A 1 232 ? -6.898 -11.610 18.556 1.00 53.50 232 HIS A CA 1
ATOM 1854 C C . HIS A 1 232 ? -8.400 -11.308 18.592 1.00 53.50 232 HIS A C 1
ATOM 1856 O O . HIS A 1 232 ? -9.012 -11.434 19.649 1.00 53.50 232 HIS A O 1
ATOM 1862 N N . PHE A 1 233 ? -9.014 -11.034 17.436 1.00 49.44 233 PHE A N 1
ATOM 1863 C CA . PHE A 1 233 ? -10.456 -10.774 17.339 1.00 49.44 233 PHE A CA 1
ATOM 1864 C C . PHE A 1 233 ? -11.323 -11.967 17.764 1.00 49.44 233 PHE A C 1
ATOM 1866 O O . PHE A 1 233 ? -12.411 -11.782 18.300 1.00 49.44 233 PHE A O 1
ATOM 1873 N N . ARG A 1 234 ? -10.852 -13.203 17.553 1.00 51.47 234 ARG A N 1
ATOM 1874 C CA . ARG A 1 234 ? -11.592 -14.413 17.948 1.00 51.47 234 ARG A CA 1
ATOM 1875 C C . ARG A 1 234 ? -11.574 -14.685 19.456 1.00 51.47 234 ARG A C 1
ATOM 1877 O O . ARG A 1 234 ? -12.354 -15.511 19.904 1.00 51.47 234 ARG A O 1
ATOM 1884 N N . ARG A 1 235 ? -10.673 -14.052 20.216 1.00 50.44 235 ARG A N 1
ATOM 1885 C CA . ARG A 1 235 ? -10.592 -14.189 21.683 1.00 50.44 235 ARG A CA 1
ATOM 1886 C C . ARG A 1 235 ? -11.392 -13.127 22.439 1.00 50.44 235 ARG A C 1
ATOM 1888 O O . ARG A 1 235 ? -11.585 -13.287 23.636 1.00 50.44 235 ARG A O 1
ATOM 1895 N N . GLU A 1 236 ? -11.798 -12.053 21.765 1.00 45.00 236 GLU A N 1
ATOM 1896 C CA . GLU A 1 236 ? -12.575 -10.950 22.353 1.00 45.00 236 GLU A CA 1
ATOM 1897 C C . GLU A 1 236 ? -14.090 -11.062 22.064 1.00 45.00 236 GLU A C 1
ATOM 1899 O O . GLU A 1 236 ? -14.857 -10.224 22.528 1.00 45.00 236 GLU A O 1
ATOM 1904 N N . LYS A 1 237 ? -14.524 -12.102 21.332 1.00 41.12 237 LYS A N 1
ATOM 1905 C CA . LYS A 1 237 ? -15.929 -12.535 21.214 1.00 41.12 237 LYS A CA 1
ATOM 1906 C C . LYS A 1 237 ? -16.185 -13.734 22.113 1.00 41.12 237 LYS A C 1
ATOM 1908 O O . LYS A 1 237 ? -17.310 -13.811 22.645 1.00 41.12 237 LYS A O 1
#

Radius of gyration: 20.3 Å; chains: 1; bounding box: 42×31×71 Å

Secondary structure (DSSP, 8-state):
-HHHHHHHHHHHHHHHHHTTS-HHHHHHHHHHHHHHHHHHHHHHHHH----------HHHHHHHHIIIIIIHHHHHHHHHHHHH--S-HHHHHHHHHHHHHHHHHHHHHHHHHTT-SS--HIIIIIHHHHHHHHHHHHHHHHHHHHHHHHHHHHHHHHHHTT-------HHHHHHHHHHHHHHHHHHHHHHHHHHHHHHHHHHTT--HHHHHHHHHHHHHHHHHHHHHHHHHHTT--